Protein AF-A0A1Z5KMQ9-F1 (afdb_monomer_lite)

pLDDT: mean 80.13, std 19.9, range [38.09, 98.75]

Sequence (218 aa):
MTAMFAVLRALLFLFFVNFHRIPTVHGFQFPNPPQPFLSASTRRDFVQSLLITATTFFTTQTAQAAPPIAIIAEELGYFPVTNREGQTVYVAQSVKRTSSAQAQQLALLLKEKGVVMAGTYWCPHTSRQKELFGKEAWSKIKYVECAPKGYQANPQYCLAKQVDGYPTWIFPNGKRISGERPLALLAEEIGFRGFRPELEQDLPPLGGASCQLSNQKQ

Organism: Fistulifera solaris (NCBI:txid1519565)

Secondary structure (DSSP, 8-state):
--SSSSGGGTTTSSSSS------------PPPPPP------------------------------PPPHHHHHHHHTEEEEE-TTS-EEEEEPPP-SPPPHHHHHHHHHHHHTT-EEEE-TT-HHHHHHHHHH-HHHHTTSEEEE-STTBTT--HHHHHHTT--EESEEE-TTS-EEES---HHHHHHHTT-TT--GGG-TTPPPP--SPEEGGG---

Foldseek 3Di:
DPPPVPVVVPVVPPPPPDPDDDDDDDDDDDDDDDDDDPPDDDDDDDDDDDPDPPPDPPPPPPPPPPPPQVVVCVVQQKHWDQDPVRDTAIAGHAQDFAADPLLQVLLQLCLVQVKEKEAARRWVQQNLLLNLSGHNSSVSHHYAHLDPRHDVHDVVVCVVLVPFFPTWIAGPVSDIDHTRDHSVVSCVVSVVPPDDVVVSPPRDDGPDDTHGPPPDDD

Structure (mmCIF, N/CA/C/O backbone):
data_AF-A0A1Z5KMQ9-F1
#
_entry.id   AF-A0A1Z5KMQ9-F1
#
loop_
_atom_site.group_PDB
_atom_site.id
_atom_site.type_symbol
_atom_site.label_atom_id
_atom_site.label_alt_id
_atom_site.label_comp_id
_atom_site.label_asym_id
_atom_site.label_entity_id
_atom_site.label_seq_id
_atom_site.pdbx_PDB_ins_code
_atom_site.Cartn_x
_atom_site.Cartn_y
_atom_site.Cartn_z
_atom_site.occupancy
_atom_site.B_iso_or_equiv
_atom_site.auth_seq_id
_atom_site.auth_comp_id
_atom_site.auth_asym_id
_atom_site.auth_atom_id
_atom_site.pdbx_PDB_model_num
ATOM 1 N N . MET A 1 1 ? -4.835 -36.586 36.263 1.00 55.59 1 MET A N 1
ATOM 2 C CA . MET A 1 1 ? -4.271 -35.294 35.799 1.00 55.59 1 MET A CA 1
ATOM 3 C C . MET A 1 1 ? -3.215 -34.798 36.787 1.00 55.59 1 MET A C 1
ATOM 5 O O . MET A 1 1 ? -3.350 -33.728 37.362 1.00 55.59 1 MET A O 1
ATOM 9 N N . THR A 1 2 ? -2.158 -35.582 37.008 1.00 55.50 2 THR A N 1
ATOM 10 C CA . THR A 1 2 ? -1.239 -35.366 38.149 1.00 55.50 2 THR A CA 1
ATOM 11 C C . THR A 1 2 ? 0.237 -35.531 37.775 1.00 55.50 2 THR A C 1
ATOM 13 O O . THR A 1 2 ? 1.094 -35.498 38.646 1.00 55.50 2 THR A O 1
ATOM 16 N N . ALA A 1 3 ? 0.546 -35.658 36.478 1.00 53.19 3 ALA A N 1
ATOM 17 C CA . ALA A 1 3 ? 1.911 -35.850 35.973 1.00 53.19 3 ALA A CA 1
ATOM 18 C C . ALA A 1 3 ? 2.461 -34.658 35.158 1.00 53.19 3 ALA A C 1
ATOM 20 O O . ALA A 1 3 ? 3.646 -34.629 34.854 1.00 53.19 3 ALA A O 1
ATOM 21 N N . MET A 1 4 ? 1.647 -33.641 34.837 1.00 49.88 4 MET A N 1
ATOM 22 C CA . MET A 1 4 ? 2.087 -32.490 34.020 1.00 49.88 4 MET A CA 1
ATOM 23 C C . MET A 1 4 ? 2.535 -31.260 34.829 1.00 49.88 4 MET A C 1
ATOM 25 O O . MET A 1 4 ? 3.066 -30.317 34.255 1.00 49.88 4 MET A O 1
ATOM 29 N N . PHE A 1 5 ? 2.370 -31.267 36.157 1.00 50.72 5 PHE A N 1
ATOM 30 C CA . PHE A 1 5 ? 2.763 -30.147 37.027 1.00 50.72 5 PHE A CA 1
ATOM 31 C C . PHE A 1 5 ? 4.180 -30.270 37.615 1.00 50.72 5 PHE A C 1
ATOM 33 O O . PHE A 1 5 ? 4.703 -29.294 38.149 1.00 50.72 5 PHE A O 1
ATOM 40 N N . ALA A 1 6 ? 4.840 -31.427 37.488 1.00 52.12 6 ALA A N 1
ATOM 41 C CA . ALA A 1 6 ? 6.183 -31.639 38.039 1.00 52.12 6 ALA A CA 1
ATOM 42 C C . ALA A 1 6 ? 7.314 -31.102 37.137 1.00 52.12 6 ALA A C 1
ATOM 44 O O . ALA A 1 6 ? 8.378 -30.746 37.634 1.00 52.12 6 ALA A O 1
ATOM 45 N N . VAL A 1 7 ? 7.083 -30.970 35.826 1.00 51.34 7 VAL A N 1
ATOM 46 C CA . VAL A 1 7 ? 8.110 -30.495 34.875 1.00 51.34 7 VAL A CA 1
ATOM 47 C C . VAL A 1 7 ? 8.274 -28.967 34.927 1.00 51.34 7 VAL A C 1
ATOM 49 O O . VAL A 1 7 ? 9.364 -28.445 34.702 1.00 51.34 7 VAL A O 1
ATOM 52 N N . LEU A 1 8 ? 7.230 -28.232 35.327 1.00 44.09 8 LEU A N 1
ATOM 53 C CA . LEU A 1 8 ? 7.239 -26.764 35.339 1.00 44.09 8 LEU A CA 1
ATOM 54 C C . LEU A 1 8 ? 8.008 -26.150 36.528 1.00 44.09 8 LEU A C 1
ATOM 56 O O . LEU A 1 8 ? 8.327 -24.965 36.503 1.00 44.09 8 LEU A O 1
ATOM 60 N N . ARG A 1 9 ? 8.355 -26.939 37.556 1.00 51.34 9 ARG A N 1
ATOM 61 C CA . ARG A 1 9 ? 9.139 -26.460 38.713 1.00 51.34 9 ARG A CA 1
ATOM 62 C C . ARG A 1 9 ? 10.655 -26.645 38.570 1.00 51.34 9 ARG A C 1
ATOM 64 O O . ARG A 1 9 ? 11.394 -26.010 39.312 1.00 51.34 9 ARG A O 1
ATOM 71 N N . ALA A 1 10 ? 11.122 -27.448 37.611 1.00 48.69 10 ALA A N 1
ATOM 72 C CA . ALA A 1 10 ? 12.553 -27.707 37.403 1.00 48.69 10 ALA A CA 1
ATOM 73 C C . ALA A 1 10 ? 13.224 -26.743 36.402 1.00 48.69 10 ALA A C 1
ATOM 75 O O . ALA A 1 10 ? 14.433 -26.542 36.463 1.00 48.69 10 ALA A O 1
ATOM 76 N N . LEU A 1 11 ? 12.464 -26.094 35.513 1.00 47.72 11 LEU A N 1
ATOM 77 C CA . LEU A 1 11 ? 13.026 -25.180 34.502 1.00 47.72 11 LEU A CA 1
ATOM 78 C C . LEU A 1 11 ? 13.195 -23.728 34.982 1.00 47.72 11 LEU A C 1
ATOM 80 O O . LEU A 1 11 ? 13.888 -22.947 34.338 1.00 47.72 11 LEU A O 1
ATOM 84 N N . LEU A 1 12 ? 12.627 -23.369 36.136 1.00 50.38 12 LEU A N 1
ATOM 85 C CA . LEU A 1 12 ? 12.738 -22.025 36.721 1.00 50.38 12 LEU A CA 1
ATOM 86 C C . LEU A 1 12 ? 13.975 -21.824 37.618 1.00 50.38 12 LEU A C 1
ATOM 88 O O . LEU A 1 12 ? 14.228 -20.700 38.038 1.00 50.38 12 LEU A O 1
ATOM 92 N N . PHE A 1 13 ? 14.777 -22.866 37.873 1.00 49.41 13 PHE A N 1
ATOM 93 C CA . PHE A 1 13 ? 15.979 -22.775 38.722 1.00 49.41 13 PHE A CA 1
ATOM 94 C C . PHE A 1 13 ? 17.316 -22.741 37.962 1.00 49.41 13 PHE A C 1
ATOM 96 O O . PHE A 1 13 ? 18.356 -22.549 38.585 1.00 49.41 13 PHE A O 1
ATOM 103 N N . LEU A 1 14 ? 17.316 -22.861 36.629 1.00 46.97 14 LEU A N 1
ATOM 104 C CA . LEU A 1 14 ? 18.547 -22.810 35.820 1.00 46.97 14 LEU A CA 1
ATOM 105 C C . LEU A 1 14 ? 18.826 -21.452 35.154 1.00 46.97 14 LEU A C 1
ATOM 107 O O . LEU A 1 14 ? 19.866 -21.300 34.522 1.00 46.97 14 LEU A O 1
ATOM 111 N N . PHE A 1 15 ? 17.966 -20.443 35.326 1.00 45.28 15 PHE A N 1
ATOM 112 C CA . PHE A 1 15 ? 18.194 -19.104 34.754 1.00 45.28 15 PHE A CA 1
ATOM 113 C C . PHE A 1 15 ? 18.758 -18.060 35.733 1.00 45.28 15 PHE A C 1
ATOM 115 O O . PHE A 1 15 ? 19.054 -16.945 35.313 1.00 45.28 15 PHE A O 1
ATOM 122 N N . PHE A 1 16 ? 18.959 -18.396 37.014 1.00 51.31 16 PHE A N 1
ATOM 123 C CA . PHE A 1 16 ? 19.371 -17.417 38.035 1.00 51.31 16 PHE A CA 1
ATOM 124 C C . PHE A 1 16 ? 20.863 -17.405 38.405 1.00 51.31 16 PHE A C 1
ATOM 126 O O . PHE A 1 16 ? 21.254 -16.657 39.296 1.00 51.31 16 PHE A O 1
ATOM 133 N N . VAL A 1 17 ? 21.728 -18.162 37.720 1.00 54.94 17 VAL A N 1
ATOM 134 C CA . VAL A 1 17 ? 23.172 -18.179 38.031 1.00 54.94 17 VAL A CA 1
ATOM 135 C C . VAL A 1 17 ? 24.015 -18.064 36.762 1.00 54.94 17 VAL A C 1
ATOM 137 O O . VAL A 1 17 ? 24.669 -19.017 36.360 1.00 54.94 17 VAL A O 1
ATOM 140 N N . ASN A 1 18 ? 23.984 -16.905 36.092 1.00 50.25 18 ASN A N 1
ATOM 141 C CA . ASN A 1 18 ? 25.101 -16.488 35.224 1.00 50.25 18 ASN A CA 1
ATOM 142 C C . ASN A 1 18 ? 25.095 -14.993 34.846 1.00 50.25 18 ASN A C 1
ATOM 144 O O . ASN A 1 18 ? 25.428 -14.605 33.731 1.00 50.25 18 ASN A O 1
ATOM 148 N N . PHE A 1 19 ? 24.743 -14.118 35.786 1.00 54.56 19 PHE A N 1
ATOM 149 C CA . PHE A 1 19 ? 25.270 -12.755 35.757 1.00 54.56 19 PHE A CA 1
ATOM 150 C C . PHE A 1 19 ? 26.571 -12.803 36.546 1.00 54.56 19 PHE A C 1
ATOM 152 O O . PHE A 1 19 ? 26.475 -13.074 37.732 1.00 54.56 19 PHE A O 1
ATOM 159 N N . HIS A 1 20 ? 27.735 -12.636 35.907 1.00 53.84 20 HIS A N 1
ATOM 160 C CA . HIS A 1 20 ? 28.988 -12.048 36.433 1.00 53.84 20 HIS A CA 1
ATOM 161 C C . HIS A 1 20 ? 30.151 -12.352 35.463 1.00 53.84 20 HIS A C 1
ATOM 163 O O . HIS A 1 20 ? 30.924 -13.282 35.672 1.00 53.84 20 HIS A O 1
ATOM 169 N N . ARG A 1 21 ? 30.285 -11.546 34.400 1.00 53.09 21 ARG A N 1
ATOM 170 C CA . ARG A 1 21 ? 31.578 -11.153 33.795 1.00 53.09 21 ARG A CA 1
ATOM 171 C C . ARG A 1 21 ? 31.338 -10.140 32.675 1.00 53.09 21 ARG A C 1
ATOM 173 O O . ARG A 1 21 ? 31.096 -10.501 31.530 1.00 53.09 21 ARG A O 1
ATOM 180 N N . ILE A 1 22 ? 31.402 -8.861 33.030 1.00 49.97 22 ILE A N 1
ATOM 181 C CA . ILE A 1 22 ? 31.553 -7.761 32.075 1.00 49.97 22 ILE A CA 1
ATOM 182 C C . ILE A 1 22 ? 33.066 -7.607 31.857 1.00 49.97 22 ILE A C 1
ATOM 184 O O . ILE A 1 22 ? 33.762 -7.283 32.821 1.00 49.97 22 ILE A O 1
ATOM 188 N N . PRO A 1 23 ? 33.616 -7.867 30.659 1.00 47.81 23 PRO A N 1
ATOM 189 C CA . PRO A 1 23 ? 34.994 -7.506 30.373 1.00 47.81 23 PRO A CA 1
ATOM 190 C C . PRO A 1 23 ? 35.072 -5.984 30.207 1.00 47.81 23 PRO A C 1
ATOM 192 O O . PRO A 1 23 ? 34.410 -5.393 29.355 1.00 47.81 23 PRO A O 1
ATOM 195 N N . THR A 1 24 ? 35.877 -5.345 31.049 1.00 56.16 24 THR A N 1
ATOM 196 C CA . THR A 1 24 ? 36.293 -3.951 30.898 1.00 56.16 24 THR A CA 1
ATOM 197 C C . THR A 1 24 ? 37.062 -3.805 29.588 1.00 56.16 24 THR A C 1
ATOM 199 O O . THR A 1 24 ? 38.169 -4.323 29.454 1.00 56.16 24 THR A O 1
ATOM 202 N N . VAL A 1 25 ? 36.477 -3.115 28.612 1.00 55.03 25 VAL A N 1
ATOM 203 C CA . VAL A 1 25 ? 37.184 -2.700 27.398 1.00 55.03 25 VAL A CA 1
ATOM 204 C C . VAL A 1 25 ? 38.193 -1.613 27.770 1.00 55.03 25 VAL A C 1
ATOM 206 O O . VAL A 1 25 ? 37.825 -0.519 28.195 1.00 55.03 25 VAL A O 1
ATOM 209 N N . HIS A 1 26 ? 39.480 -1.945 27.663 1.00 55.19 26 HIS A N 1
ATOM 210 C CA . HIS A 1 26 ? 40.563 -0.974 27.749 1.00 55.19 26 HIS A CA 1
ATOM 211 C C . HIS A 1 26 ? 40.436 0.065 26.630 1.00 55.19 26 HIS A C 1
ATOM 213 O O . HIS A 1 26 ? 40.049 -0.253 25.505 1.00 55.19 26 HIS A O 1
ATOM 219 N N . GLY A 1 27 ? 40.745 1.315 26.979 1.00 49.09 27 GLY A N 1
ATOM 220 C CA . GLY A 1 27 ? 40.628 2.474 26.110 1.00 49.09 27 GLY A CA 1
ATOM 221 C C . GLY A 1 27 ? 41.397 2.302 24.804 1.00 49.09 27 GLY A C 1
ATOM 222 O O . GLY A 1 27 ? 42.599 2.044 24.794 1.00 49.09 27 GLY A O 1
ATOM 223 N N . PHE A 1 28 ? 40.684 2.487 23.698 1.00 47.84 28 PHE A N 1
ATOM 224 C CA . PHE A 1 28 ? 41.289 2.720 22.398 1.00 47.84 28 PHE A CA 1
ATOM 225 C C . PHE A 1 28 ? 41.907 4.120 22.396 1.00 47.84 28 PHE A C 1
ATOM 227 O O . PHE A 1 28 ? 41.209 5.131 22.333 1.00 47.84 28 PHE A O 1
ATOM 234 N N . GLN A 1 29 ? 43.233 4.167 22.487 1.00 50.81 29 GLN A N 1
ATOM 235 C CA . GLN A 1 29 ? 44.017 5.367 22.241 1.00 50.81 29 GLN A CA 1
ATOM 236 C C . GLN A 1 29 ? 44.072 5.594 20.726 1.00 50.81 29 GLN A C 1
ATOM 238 O O . GLN A 1 29 ? 44.698 4.822 19.999 1.00 50.81 29 GLN A O 1
ATOM 243 N N . PHE A 1 30 ? 43.396 6.632 20.238 1.00 51.16 30 PHE A N 1
ATOM 244 C CA . PHE A 1 30 ? 43.503 7.048 18.842 1.00 51.16 30 PHE A CA 1
ATOM 245 C C . PHE A 1 30 ? 44.894 7.659 18.595 1.00 51.16 30 PHE A C 1
ATOM 247 O O . PHE A 1 30 ? 45.296 8.555 19.342 1.00 51.16 30 PHE A O 1
ATOM 254 N N . PRO A 1 31 ? 45.651 7.212 17.577 1.00 60.53 31 PRO A N 1
ATOM 255 C CA . PRO A 1 31 ? 46.877 7.892 17.183 1.00 60.53 31 PRO A CA 1
ATOM 256 C C . PRO A 1 31 ? 46.541 9.276 16.610 1.00 60.53 31 PRO A C 1
ATOM 258 O O . PRO A 1 31 ? 45.609 9.426 15.818 1.00 60.53 31 PRO A O 1
ATOM 261 N N . ASN A 1 32 ? 47.306 10.287 17.028 1.00 60.94 32 ASN A N 1
ATOM 262 C CA . ASN A 1 32 ? 47.182 11.656 16.531 1.00 60.94 32 ASN A CA 1
ATOM 263 C C . ASN A 1 32 ? 47.375 11.710 15.004 1.00 60.94 32 ASN A C 1
ATOM 265 O O . ASN A 1 32 ? 48.267 11.035 14.481 1.00 60.94 32 ASN A O 1
ATOM 269 N N . PRO A 1 33 ? 46.593 12.536 14.286 1.00 61.16 33 PRO A N 1
ATOM 270 C CA . PRO A 1 33 ? 46.772 12.725 12.855 1.00 61.16 33 PRO A CA 1
ATOM 271 C C . PRO A 1 33 ? 48.130 13.389 12.562 1.00 61.16 33 PRO A C 1
ATOM 273 O O . PRO A 1 33 ? 48.533 14.310 13.283 1.00 61.16 33 PRO A O 1
ATOM 276 N N . PRO A 1 34 ? 48.845 12.960 11.507 1.00 59.38 34 PRO A N 1
ATOM 277 C CA . PRO A 1 34 ? 50.067 13.624 11.082 1.00 59.38 34 PRO A CA 1
ATOM 278 C C . PRO A 1 34 ? 49.751 15.041 10.590 1.00 59.38 34 PRO A C 1
ATOM 280 O O . PRO A 1 34 ? 48.834 15.261 9.799 1.00 59.38 34 PRO A O 1
ATOM 283 N N . GLN A 1 35 ? 50.523 16.005 11.089 1.00 61.94 35 GLN A N 1
ATOM 284 C CA . GLN A 1 35 ? 50.450 17.409 10.692 1.00 61.94 35 GLN A CA 1
ATOM 285 C C . GLN A 1 35 ? 50.837 17.564 9.208 1.00 61.94 35 GLN A C 1
ATOM 287 O O . GLN A 1 35 ? 51.797 16.928 8.764 1.00 61.94 35 GLN A O 1
ATOM 292 N N . PRO A 1 36 ? 50.151 18.421 8.433 1.00 53.16 36 PRO A N 1
ATOM 293 C CA . PRO A 1 36 ? 50.546 18.710 7.065 1.00 53.16 36 PRO A CA 1
ATOM 294 C C . PRO A 1 36 ? 51.806 19.585 7.053 1.00 53.16 36 PRO A C 1
ATOM 296 O O . PRO A 1 36 ? 51.790 20.747 7.460 1.00 53.16 36 PRO A O 1
ATOM 299 N N . PHE A 1 37 ? 52.904 19.031 6.540 1.00 48.81 37 PHE A N 1
ATOM 300 C CA . PHE A 1 37 ? 54.068 19.812 6.140 1.00 48.81 37 PHE A CA 1
ATOM 301 C C . PHE A 1 37 ? 53.695 20.645 4.911 1.00 48.81 37 PHE A C 1
ATOM 303 O O . PHE A 1 37 ? 53.670 20.155 3.783 1.00 48.81 37 PHE A O 1
ATOM 310 N N . LEU A 1 38 ? 53.389 21.920 5.136 1.00 46.47 38 LEU A N 1
ATOM 311 C CA . LEU A 1 38 ? 53.311 22.920 4.081 1.00 46.47 38 LEU A CA 1
ATOM 312 C C . LEU A 1 38 ? 54.732 23.232 3.601 1.00 46.47 38 LEU A C 1
ATOM 314 O O . LEU A 1 38 ? 55.408 24.101 4.148 1.00 46.47 38 LEU A O 1
ATOM 318 N N . SER A 1 39 ? 55.196 22.537 2.563 1.00 51.78 39 SER A N 1
ATOM 319 C CA . SER A 1 39 ? 56.317 23.031 1.767 1.00 51.78 39 SER A CA 1
ATOM 320 C C . SER A 1 39 ? 55.784 24.049 0.761 1.00 51.78 39 SER A C 1
ATOM 322 O O . SER A 1 39 ? 55.229 23.695 -0.281 1.00 51.78 39 SER A O 1
ATOM 324 N N . ALA A 1 40 ? 55.943 25.328 1.086 1.00 52.19 40 ALA A N 1
ATOM 325 C CA . ALA A 1 40 ? 55.810 26.412 0.129 1.00 52.19 40 ALA A CA 1
ATOM 326 C C . ALA A 1 40 ? 56.895 26.265 -0.953 1.00 52.19 40 ALA A C 1
ATOM 328 O O . ALA A 1 40 ? 58.065 26.559 -0.713 1.00 52.19 40 ALA A O 1
ATOM 329 N N . SER A 1 41 ? 56.509 25.811 -2.147 1.00 45.62 41 SER A N 1
ATOM 330 C CA . SER A 1 41 ? 57.331 25.946 -3.350 1.00 45.62 41 SER A CA 1
ATOM 331 C C . SER A 1 41 ? 56.834 27.155 -4.131 1.00 45.62 41 SER A C 1
ATOM 333 O O . SER A 1 41 ? 55.904 27.092 -4.933 1.00 45.62 41 SER A O 1
ATOM 335 N N . THR A 1 42 ? 57.432 28.295 -3.816 1.00 52.72 42 THR A N 1
ATOM 336 C CA . THR A 1 42 ? 57.319 29.523 -4.594 1.00 52.72 42 THR A CA 1
ATOM 337 C C . THR A 1 42 ? 58.311 29.457 -5.746 1.00 52.72 42 THR A C 1
ATOM 339 O O . THR A 1 42 ? 59.490 29.223 -5.490 1.00 52.72 42 THR A O 1
ATOM 342 N N . ARG A 1 43 ? 57.844 29.735 -6.968 1.00 54.81 43 ARG A N 1
ATOM 343 C CA . ARG A 1 43 ? 58.522 30.468 -8.066 1.00 54.81 43 ARG A CA 1
ATOM 344 C C . ARG A 1 43 ? 57.650 30.279 -9.313 1.00 54.81 43 ARG A C 1
ATOM 346 O O . ARG A 1 43 ? 57.497 29.173 -9.806 1.00 54.81 43 ARG A O 1
ATOM 353 N N . ARG A 1 44 ? 56.859 31.283 -9.722 1.00 55.88 44 ARG A N 1
ATOM 354 C CA . ARG A 1 44 ? 57.293 32.275 -10.730 1.00 55.88 44 ARG A CA 1
ATOM 355 C C . ARG A 1 44 ? 58.385 31.679 -11.602 1.00 55.88 44 ARG A C 1
ATOM 357 O O . ARG A 1 44 ? 59.507 31.650 -11.132 1.00 55.88 44 ARG A O 1
ATOM 364 N N . ASP A 1 45 ? 58.003 31.174 -12.769 1.00 53.34 45 ASP A N 1
ATOM 365 C CA . ASP A 1 45 ? 58.773 31.220 -14.019 1.00 53.34 45 ASP A CA 1
ATOM 366 C C . ASP A 1 45 ? 58.020 30.415 -15.087 1.00 53.34 45 ASP A C 1
ATOM 368 O O . ASP A 1 45 ? 58.404 29.310 -15.446 1.00 53.34 45 ASP A O 1
ATOM 372 N N . PHE A 1 46 ? 56.899 30.953 -15.578 1.00 53.78 46 PHE A N 1
ATOM 373 C CA . PHE A 1 46 ? 56.383 30.563 -16.897 1.00 53.78 46 PHE A CA 1
ATOM 374 C C . PHE A 1 46 ? 55.466 31.643 -17.482 1.00 53.78 46 PHE A C 1
ATOM 376 O O . PHE A 1 46 ? 54.313 31.409 -17.831 1.00 53.78 46 PHE A O 1
ATOM 383 N N . VAL A 1 47 ? 55.968 32.875 -17.549 1.00 52.91 47 VAL A N 1
ATOM 384 C CA . VAL A 1 47 ? 55.358 33.910 -18.389 1.00 52.91 47 VAL A CA 1
ATOM 385 C C . VAL A 1 47 ? 56.449 34.458 -19.288 1.00 52.91 47 VAL A C 1
ATOM 387 O O . VAL A 1 47 ? 57.094 35.443 -18.953 1.00 52.91 47 VAL A O 1
ATOM 390 N N . GLN A 1 48 ? 56.647 33.813 -20.436 1.00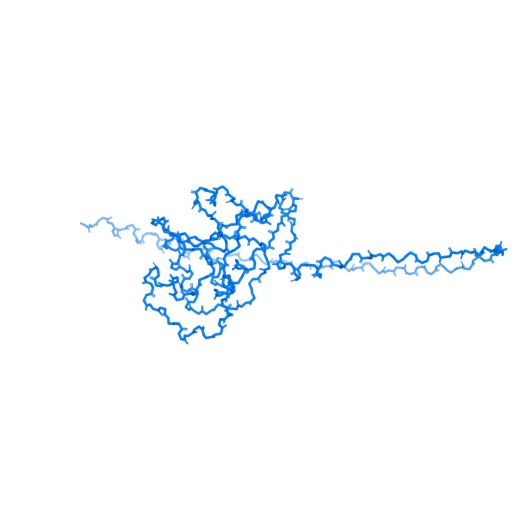 53.72 48 GLN A N 1
ATOM 391 C CA . GLN A 1 48 ? 57.122 34.509 -21.623 1.00 53.72 48 GLN A CA 1
ATOM 392 C C . GLN A 1 48 ? 56.442 33.967 -22.882 1.00 53.72 48 GLN A C 1
ATOM 394 O O . GLN A 1 48 ? 56.593 32.811 -23.256 1.00 53.72 48 GLN A O 1
ATOM 399 N N . SER A 1 49 ? 55.732 34.898 -23.519 1.00 51.88 49 SER A N 1
ATOM 400 C CA . SER A 1 49 ? 55.669 35.109 -24.963 1.00 51.88 49 SER A CA 1
ATOM 401 C C . SER A 1 49 ? 55.065 34.023 -25.850 1.00 51.88 49 SER A C 1
ATOM 403 O O . SER A 1 49 ? 55.773 33.202 -26.416 1.00 51.88 49 SER A O 1
ATOM 405 N N . LEU A 1 50 ? 53.772 34.189 -26.141 1.00 54.53 50 LEU A N 1
ATOM 406 C CA . LEU A 1 50 ? 53.245 34.112 -27.507 1.00 54.53 50 LEU A CA 1
ATOM 407 C C . LEU A 1 50 ? 51.945 34.927 -27.580 1.00 54.53 50 LEU A C 1
ATOM 409 O O . LEU A 1 50 ? 50.883 34.489 -27.143 1.00 54.53 50 LEU A O 1
ATOM 413 N N . LEU A 1 51 ? 52.045 36.149 -28.112 1.00 56.06 51 LEU A N 1
ATOM 414 C CA . LEU A 1 51 ? 50.889 36.917 -28.571 1.00 56.06 51 LEU A CA 1
ATOM 415 C C . LEU A 1 51 ? 50.366 36.245 -29.844 1.00 56.06 51 LEU A C 1
ATOM 417 O O . LEU A 1 51 ? 50.783 36.578 -30.949 1.00 56.06 51 LEU A O 1
ATOM 421 N N . ILE A 1 52 ? 49.471 35.275 -29.680 1.00 57.62 52 ILE A N 1
ATOM 422 C CA . ILE A 1 52 ? 48.616 34.802 -30.765 1.00 57.62 52 ILE A CA 1
ATOM 423 C C . ILE A 1 52 ? 47.297 35.553 -30.607 1.00 57.62 52 ILE A C 1
ATOM 425 O O . ILE A 1 52 ? 46.517 35.272 -29.698 1.00 57.62 52 ILE A O 1
ATOM 429 N N . THR A 1 53 ? 47.040 36.525 -31.481 1.00 59.25 53 THR A N 1
ATOM 430 C CA . THR A 1 53 ? 45.711 37.116 -31.682 1.00 59.25 53 THR A CA 1
ATOM 431 C C . THR A 1 53 ? 44.805 36.077 -32.342 1.00 59.25 53 THR A C 1
ATOM 433 O O . THR A 1 53 ? 44.466 36.158 -33.518 1.00 59.25 53 THR A O 1
ATOM 436 N N . ALA A 1 54 ? 44.432 35.048 -31.584 1.00 61.19 54 ALA A N 1
ATOM 437 C CA . ALA A 1 54 ? 43.393 34.116 -31.975 1.00 61.19 54 ALA A CA 1
ATOM 438 C C . ALA A 1 54 ? 42.047 34.751 -31.616 1.00 61.19 54 ALA A C 1
ATOM 440 O O . ALA A 1 54 ? 41.630 34.729 -30.456 1.00 61.19 54 ALA A O 1
ATOM 441 N N . THR A 1 55 ? 41.364 35.327 -32.607 1.00 63.47 55 THR A N 1
ATOM 442 C CA . THR A 1 55 ? 39.926 35.616 -32.531 1.00 63.47 55 THR A CA 1
ATOM 443 C C . THR A 1 55 ? 39.178 34.289 -32.456 1.00 63.47 55 THR A C 1
ATOM 445 O O . THR A 1 55 ? 38.673 33.745 -33.435 1.00 63.47 55 THR A O 1
ATOM 448 N N . THR A 1 56 ? 39.168 33.721 -31.258 1.00 59.53 56 THR A N 1
ATOM 449 C CA . THR A 1 56 ? 38.369 32.561 -30.902 1.00 59.53 56 THR A CA 1
ATOM 450 C C . THR A 1 56 ? 36.917 33.015 -30.880 1.00 59.53 56 THR A C 1
ATOM 452 O O . THR A 1 56 ? 36.470 33.724 -29.981 1.00 59.53 56 THR A O 1
ATOM 455 N N . PHE A 1 57 ? 36.162 32.626 -31.906 1.00 62.66 57 PHE A N 1
ATOM 456 C CA . PHE A 1 57 ? 34.711 32.597 -31.809 1.00 62.66 57 PHE A CA 1
ATOM 457 C C . PHE A 1 57 ? 34.365 31.533 -30.767 1.00 62.66 57 PHE A C 1
ATOM 459 O O . PHE A 1 57 ? 34.226 30.353 -31.079 1.00 62.66 57 PHE A O 1
ATOM 466 N N . PHE A 1 58 ? 34.287 31.946 -29.503 1.00 61.47 58 PHE A N 1
ATOM 467 C CA . PHE A 1 58 ? 33.663 31.155 -28.458 1.00 61.47 58 PHE A CA 1
ATOM 468 C C . PHE A 1 58 ? 32.174 31.088 -28.788 1.00 61.47 58 PHE A C 1
ATOM 470 O O . PHE A 1 58 ? 31.389 31.937 -28.375 1.00 61.47 58 PHE A O 1
ATOM 477 N N . THR A 1 59 ? 31.772 30.086 -29.567 1.00 60.81 59 THR A N 1
ATOM 478 C CA . THR A 1 59 ? 30.382 29.647 -29.551 1.00 60.81 59 THR A CA 1
ATOM 479 C C . THR A 1 59 ? 30.117 29.165 -28.133 1.00 60.81 59 THR A C 1
ATOM 481 O O . THR A 1 59 ? 30.589 28.099 -27.736 1.00 60.81 59 THR A O 1
ATOM 484 N N . THR A 1 60 ? 29.427 29.980 -27.337 1.00 61.09 60 THR A N 1
ATOM 485 C CA . THR A 1 60 ? 28.894 29.580 -26.039 1.00 61.09 60 THR A CA 1
ATOM 486 C C . THR A 1 60 ? 27.866 28.489 -26.287 1.00 61.09 60 THR A C 1
ATOM 488 O O . THR A 1 60 ? 26.682 28.741 -26.490 1.00 61.09 60 THR A O 1
ATOM 491 N N . GLN A 1 61 ? 28.331 27.243 -26.323 1.00 63.56 61 GLN A N 1
ATOM 492 C CA . GLN A 1 61 ? 27.442 26.104 -26.284 1.00 63.56 61 GLN A CA 1
ATOM 493 C C . GLN A 1 61 ? 26.826 26.103 -24.891 1.00 63.56 61 GLN A C 1
ATOM 495 O O . GLN A 1 61 ? 27.500 25.828 -23.898 1.00 63.56 61 GLN A O 1
ATOM 500 N N . THR A 1 62 ? 25.554 26.481 -24.803 1.00 61.31 62 THR A N 1
ATOM 501 C CA . THR A 1 62 ? 24.761 26.266 -23.603 1.00 61.31 62 THR A CA 1
ATOM 502 C C . THR A 1 62 ? 24.707 24.759 -23.389 1.00 61.31 62 THR A C 1
ATOM 504 O O . THR A 1 62 ? 23.929 24.043 -24.016 1.00 61.31 62 THR A O 1
ATOM 507 N N . ALA A 1 63 ? 25.601 24.245 -22.543 1.00 59.59 63 ALA A N 1
ATOM 508 C CA . ALA A 1 63 ? 25.486 22.893 -22.041 1.00 59.59 63 ALA A CA 1
ATOM 509 C C . ALA A 1 63 ? 24.149 22.843 -21.304 1.00 59.59 63 ALA A C 1
ATOM 511 O O . ALA A 1 63 ? 23.981 23.467 -20.255 1.00 59.59 63 ALA A O 1
ATOM 512 N N . GLN A 1 64 ? 23.174 22.159 -21.895 1.00 62.81 64 GLN A N 1
ATOM 513 C CA . GLN A 1 64 ? 21.896 21.883 -21.266 1.00 62.81 64 GLN A CA 1
ATOM 514 C C . GLN A 1 64 ? 22.186 20.858 -20.167 1.00 62.81 64 GLN A C 1
ATOM 516 O O . GLN A 1 64 ? 22.057 19.653 -20.364 1.00 62.81 64 GLN A O 1
ATOM 521 N N . ALA A 1 65 ? 22.721 21.338 -19.041 1.00 62.00 65 ALA A N 1
ATOM 522 C CA . ALA A 1 65 ? 22.935 20.523 -17.865 1.00 62.00 65 ALA A CA 1
ATOM 523 C C . ALA A 1 65 ? 21.564 19.963 -17.497 1.00 62.00 65 ALA A C 1
ATOM 525 O O . ALA A 1 65 ? 20.651 20.722 -17.162 1.00 62.00 65 ALA A O 1
ATOM 526 N N . ALA A 1 66 ? 21.400 18.648 -17.654 1.00 57.28 66 ALA A N 1
ATOM 527 C CA . ALA A 1 66 ? 20.194 17.976 -17.214 1.00 57.28 66 ALA A CA 1
ATOM 528 C C . ALA A 1 66 ? 19.942 18.398 -15.757 1.00 57.28 66 ALA A C 1
ATOM 530 O O . ALA A 1 66 ? 20.901 18.436 -14.973 1.00 57.28 66 ALA A O 1
ATOM 531 N N . PRO A 1 67 ? 18.702 18.772 -15.395 1.00 62.28 67 PRO A N 1
ATOM 532 C CA . PRO A 1 67 ? 18.400 19.151 -14.027 1.00 62.28 67 PRO A CA 1
ATOM 533 C C . PRO A 1 67 ? 18.882 18.036 -13.090 1.00 62.28 67 PRO A C 1
ATOM 535 O O . PRO A 1 67 ? 18.820 16.857 -13.463 1.00 62.28 67 PRO A O 1
ATOM 538 N N . PRO A 1 68 ? 19.395 18.374 -11.893 1.00 68.00 68 PRO A N 1
ATOM 539 C CA . PRO A 1 68 ? 19.831 17.359 -10.947 1.00 68.00 68 PRO A CA 1
ATOM 540 C C . PRO A 1 68 ? 18.695 16.350 -10.754 1.00 68.00 68 PRO A C 1
ATOM 542 O O . PRO A 1 68 ? 17.539 16.751 -10.627 1.00 68.00 68 PRO A O 1
ATOM 545 N N . ILE A 1 69 ? 19.019 15.051 -10.737 1.00 60.88 69 ILE A N 1
ATOM 546 C CA . ILE A 1 69 ? 18.054 13.929 -10.668 1.00 60.88 69 ILE A CA 1
ATOM 547 C C . ILE A 1 69 ? 16.990 14.134 -9.567 1.00 60.88 69 ILE A C 1
ATOM 549 O O . ILE A 1 69 ? 15.868 13.650 -9.680 1.00 60.88 69 ILE A O 1
ATOM 553 N N . ALA A 1 70 ? 17.312 14.897 -8.521 1.00 55.81 70 ALA A N 1
ATOM 554 C CA . ALA A 1 70 ? 16.379 15.280 -7.468 1.00 55.81 70 ALA A CA 1
ATOM 555 C C . ALA A 1 70 ? 15.140 16.060 -7.966 1.00 55.81 70 ALA A C 1
ATOM 557 O O . ALA A 1 70 ? 14.049 15.813 -7.466 1.00 55.81 70 ALA A O 1
ATOM 558 N N . ILE A 1 71 ? 15.279 16.952 -8.955 1.00 58.81 71 ILE A N 1
ATOM 559 C CA . ILE A 1 71 ? 14.179 17.802 -9.450 1.00 58.81 71 ILE A CA 1
ATOM 560 C C . ILE A 1 71 ? 13.145 16.962 -10.221 1.00 58.81 71 ILE A C 1
ATOM 562 O O . ILE A 1 71 ? 11.946 17.130 -10.029 1.00 58.81 71 ILE A O 1
ATOM 566 N N . ILE A 1 72 ? 13.592 16.007 -11.044 1.00 62.28 72 ILE A N 1
ATOM 567 C CA . ILE A 1 72 ? 12.688 15.154 -11.842 1.00 62.28 72 ILE A CA 1
ATOM 568 C C . ILE A 1 72 ? 11.918 14.136 -10.988 1.00 62.28 72 ILE A C 1
ATOM 570 O O . ILE A 1 72 ? 10.826 13.712 -11.356 1.00 62.28 72 ILE A O 1
ATOM 574 N N . ALA A 1 73 ? 12.471 13.730 -9.843 1.00 65.44 73 ALA A N 1
ATOM 575 C CA . ALA A 1 73 ? 11.843 12.740 -8.972 1.00 65.44 73 ALA A CA 1
ATOM 576 C C . ALA A 1 73 ? 10.604 13.293 -8.250 1.00 65.44 73 ALA A C 1
ATOM 578 O O . ALA A 1 73 ? 9.641 12.558 -8.028 1.00 65.44 73 ALA A O 1
ATOM 579 N N . GLU A 1 74 ? 10.621 14.578 -7.888 1.00 63.91 74 GLU A N 1
ATOM 580 C CA . GLU A 1 74 ? 9.495 15.219 -7.207 1.00 63.91 74 GLU A CA 1
ATOM 581 C C . GLU A 1 74 ? 8.292 15.394 -8.140 1.00 63.91 74 GLU A C 1
ATOM 583 O O . GLU A 1 74 ? 7.161 15.133 -7.734 1.00 63.91 74 GLU A O 1
ATOM 588 N N . GLU A 1 75 ? 8.537 15.730 -9.409 1.00 74.62 75 GLU A N 1
ATOM 589 C CA . GLU A 1 75 ? 7.482 15.875 -10.416 1.00 74.62 75 GLU A CA 1
ATOM 590 C C . GLU A 1 75 ? 6.828 14.530 -10.777 1.00 74.62 75 GLU A C 1
ATOM 592 O O . GLU A 1 75 ? 5.611 14.443 -10.937 1.00 74.62 75 GLU A O 1
ATOM 597 N N . LEU A 1 76 ? 7.619 13.454 -10.855 1.00 80.75 76 LEU A N 1
ATOM 598 C CA . LEU A 1 76 ? 7.126 12.124 -11.229 1.00 80.75 76 LEU A CA 1
ATOM 599 C C . LEU A 1 76 ? 6.529 11.337 -10.049 1.00 80.75 76 LEU A C 1
ATOM 601 O O . LEU A 1 76 ? 5.756 10.401 -10.256 1.00 80.75 76 LEU A O 1
ATOM 605 N N . GLY A 1 77 ? 6.876 11.687 -8.807 1.00 86.56 77 GLY A N 1
ATOM 606 C CA . GLY A 1 77 ? 6.381 11.013 -7.601 1.00 86.56 77 GLY A CA 1
ATOM 607 C C . GLY A 1 77 ? 6.963 9.611 -7.365 1.00 86.56 77 GLY A C 1
ATOM 608 O O . GLY A 1 77 ? 6.455 8.866 -6.521 1.00 86.56 77 GLY A O 1
ATOM 609 N N . TYR A 1 78 ? 8.022 9.245 -8.087 1.00 91.25 78 TYR A N 1
ATOM 610 C CA . TYR A 1 78 ? 8.805 8.022 -7.915 1.00 91.25 78 TYR A CA 1
ATOM 611 C C . TYR A 1 78 ? 10.256 8.266 -8.336 1.00 91.25 78 TYR A C 1
ATOM 613 O O . TYR A 1 78 ? 10.545 9.177 -9.110 1.00 91.25 78 TYR A O 1
ATOM 621 N N . PHE A 1 79 ? 11.180 7.444 -7.844 1.00 92.44 79 PHE A N 1
ATOM 622 C CA . PHE A 1 79 ? 12.608 7.623 -8.101 1.00 92.44 79 PHE A CA 1
ATOM 623 C C . PHE A 1 79 ? 13.314 6.299 -8.415 1.00 92.44 79 PHE A C 1
ATOM 625 O O . PHE A 1 79 ? 12.898 5.243 -7.924 1.00 92.44 79 PHE A O 1
ATOM 632 N N . PRO A 1 80 ? 14.363 6.334 -9.258 1.00 93.50 80 PRO A N 1
ATOM 633 C CA . PRO A 1 80 ? 15.201 5.174 -9.513 1.00 93.50 80 PRO A CA 1
ATOM 634 C C . PRO A 1 80 ? 16.090 4.877 -8.298 1.00 93.50 80 PRO A C 1
ATOM 636 O O . PRO A 1 80 ? 16.654 5.782 -7.685 1.00 93.50 80 PRO A O 1
ATOM 639 N N . VAL A 1 81 ? 16.251 3.598 -7.978 1.00 92.94 81 VAL A N 1
ATOM 640 C CA . VAL A 1 81 ? 17.191 3.078 -6.981 1.00 92.94 81 VAL A CA 1
ATOM 641 C C . VAL A 1 81 ? 17.940 1.886 -7.558 1.00 92.94 81 VAL A C 1
ATOM 643 O O . VAL A 1 81 ? 17.425 1.163 -8.409 1.00 92.94 81 VAL A O 1
ATOM 646 N N . THR A 1 82 ? 19.154 1.659 -7.074 1.00 94.31 82 THR A N 1
ATOM 647 C CA . THR A 1 82 ? 19.930 0.466 -7.416 1.00 94.31 82 THR A CA 1
ATOM 648 C C . THR A 1 82 ? 19.618 -0.627 -6.400 1.00 94.31 82 THR A C 1
ATOM 650 O O . THR A 1 82 ? 19.798 -0.423 -5.197 1.00 94.31 82 THR A O 1
ATOM 653 N N . ASN A 1 83 ? 19.110 -1.773 -6.858 1.00 92.25 83 ASN A N 1
ATOM 654 C CA . ASN A 1 83 ? 18.896 -2.932 -5.988 1.00 92.25 83 ASN A CA 1
ATOM 655 C C . ASN A 1 83 ? 20.233 -3.616 -5.628 1.00 92.25 83 ASN A C 1
ATOM 657 O O . ASN A 1 83 ? 21.313 -3.171 -6.021 1.00 92.25 83 ASN A O 1
ATOM 661 N N . ARG A 1 84 ? 20.175 -4.703 -4.851 1.00 91.38 84 ARG A N 1
ATOM 662 C CA . ARG A 1 84 ? 21.384 -5.420 -4.400 1.00 91.38 84 ARG A CA 1
ATOM 663 C C . ARG A 1 84 ? 22.127 -6.085 -5.558 1.00 91.38 84 ARG A C 1
ATOM 665 O O . ARG A 1 84 ? 23.325 -6.320 -5.463 1.00 91.38 84 ARG A O 1
ATOM 672 N N . GLU A 1 85 ? 21.411 -6.353 -6.640 1.00 94.12 85 GLU A N 1
ATOM 673 C CA . GLU A 1 85 ? 21.885 -6.966 -7.872 1.00 94.12 85 GLU A CA 1
ATOM 674 C C . GLU A 1 85 ? 22.483 -5.937 -8.853 1.00 94.12 85 GLU A C 1
ATOM 676 O O . GLU A 1 85 ? 22.899 -6.305 -9.949 1.00 94.12 85 GLU A O 1
ATOM 681 N N . GLY A 1 86 ? 22.535 -4.649 -8.488 1.00 94.06 86 GLY A N 1
ATOM 682 C CA . GLY A 1 86 ? 23.089 -3.589 -9.337 1.00 94.06 86 GLY A CA 1
ATOM 683 C C . GLY A 1 86 ? 22.136 -3.080 -10.425 1.00 94.06 86 GLY A C 1
ATOM 684 O O . GLY A 1 86 ? 22.545 -2.301 -11.283 1.00 94.06 86 GLY A O 1
ATOM 685 N N . GLN A 1 87 ? 20.870 -3.494 -10.409 1.00 94.19 87 GLN A N 1
ATOM 686 C CA . GLN A 1 87 ? 19.861 -3.111 -11.394 1.00 94.19 87 GLN A CA 1
ATOM 687 C C . GLN A 1 87 ? 19.103 -1.859 -10.949 1.00 94.19 87 GLN A C 1
ATOM 689 O O . GLN A 1 87 ? 18.757 -1.706 -9.774 1.00 94.19 87 GLN A O 1
ATOM 694 N N . THR A 1 88 ? 18.782 -0.984 -11.904 1.00 95.06 88 THR A N 1
ATOM 695 C CA . THR A 1 88 ? 17.880 0.147 -11.664 1.00 95.06 88 THR A CA 1
ATOM 696 C C . THR A 1 88 ? 16.437 -0.340 -11.570 1.00 95.06 88 THR A C 1
ATOM 698 O O . THR A 1 88 ? 15.880 -0.861 -12.535 1.00 95.06 88 THR A O 1
ATOM 701 N N . VAL A 1 89 ? 15.824 -0.121 -10.413 1.00 96.25 89 VAL A N 1
ATOM 702 C CA . VAL A 1 89 ? 14.401 -0.352 -10.144 1.00 96.25 89 VAL A CA 1
ATOM 703 C C . VAL A 1 89 ? 13.773 0.929 -9.607 1.00 96.25 89 VAL A C 1
ATOM 705 O O . VAL A 1 89 ? 14.478 1.831 -9.167 1.00 96.25 89 VAL A O 1
ATOM 708 N N . TYR A 1 90 ? 12.451 1.033 -9.636 1.00 95.25 90 TYR A N 1
ATOM 709 C CA . TYR A 1 90 ? 11.742 2.231 -9.199 1.00 95.25 90 TYR A CA 1
ATOM 710 C C . TYR A 1 90 ? 10.980 1.994 -7.904 1.00 95.25 90 TYR A C 1
ATOM 712 O O . TYR A 1 90 ? 10.381 0.940 -7.680 1.00 95.25 90 TYR A O 1
ATOM 720 N N . VAL A 1 91 ? 10.972 3.016 -7.060 1.00 94.56 91 VAL A N 1
ATOM 721 C CA . VAL A 1 91 ? 10.186 3.065 -5.829 1.00 94.56 91 VAL A CA 1
ATOM 722 C C . VAL A 1 91 ? 9.319 4.313 -5.842 1.00 94.56 91 VAL A C 1
ATOM 724 O O . VAL A 1 91 ? 9.742 5.375 -6.297 1.00 94.56 91 VAL A O 1
ATOM 727 N N . ALA A 1 92 ? 8.089 4.182 -5.351 1.00 93.88 92 ALA A N 1
ATOM 728 C CA . ALA A 1 92 ? 7.220 5.333 -5.144 1.00 93.88 92 ALA A CA 1
ATOM 729 C C . ALA A 1 92 ? 7.823 6.271 -4.090 1.00 93.88 92 ALA A C 1
ATOM 731 O O . ALA A 1 92 ? 8.564 5.829 -3.206 1.00 93.88 92 ALA A O 1
ATOM 732 N N . GLN A 1 93 ? 7.440 7.545 -4.142 1.00 91.75 93 GLN A N 1
ATOM 733 C CA . GLN A 1 93 ? 7.697 8.483 -3.054 1.00 91.75 93 GLN A CA 1
ATOM 734 C C . GLN A 1 93 ? 7.241 7.919 -1.700 1.00 91.75 93 GLN A C 1
ATOM 736 O O . GLN A 1 93 ? 6.272 7.156 -1.601 1.00 91.75 93 GLN A O 1
ATOM 741 N N . SER A 1 94 ? 7.962 8.290 -0.645 1.00 93.06 94 SER A N 1
ATOM 742 C CA . SER A 1 94 ? 7.621 7.883 0.712 1.00 93.06 94 SER A CA 1
ATOM 743 C C . SER A 1 94 ? 6.315 8.532 1.162 1.00 93.06 94 SER A C 1
ATOM 745 O O . SER A 1 94 ? 6.035 9.686 0.843 1.00 93.06 94 SER A O 1
ATOM 747 N N . VAL A 1 95 ? 5.533 7.780 1.941 1.00 95.94 95 VAL A N 1
ATOM 748 C CA . VAL A 1 95 ? 4.337 8.309 2.606 1.00 95.94 95 VAL A CA 1
ATOM 749 C C . VAL A 1 95 ? 4.772 9.417 3.558 1.00 95.94 95 VAL A C 1
ATOM 751 O O . VAL A 1 95 ? 5.713 9.207 4.325 1.00 95.94 95 VAL A O 1
ATOM 754 N N . LYS A 1 96 ? 4.127 10.583 3.521 1.00 95.06 96 LYS A N 1
ATOM 755 C CA . LYS A 1 96 ? 4.496 11.771 4.304 1.00 95.06 96 LYS A CA 1
ATOM 756 C C . LYS A 1 96 ? 3.668 11.890 5.582 1.00 95.06 96 LYS A C 1
ATOM 758 O O . LYS A 1 96 ? 4.248 12.190 6.633 1.00 95.06 96 LYS A O 1
ATOM 763 N N . ARG A 1 97 ? 2.361 11.610 5.516 1.00 95.75 97 ARG A N 1
ATOM 764 C CA . ARG A 1 97 ? 1.425 11.739 6.645 1.00 95.75 97 ARG A CA 1
ATOM 765 C C . ARG A 1 97 ? 1.716 10.717 7.755 1.00 95.75 97 ARG A C 1
ATOM 767 O O . ARG A 1 97 ? 2.051 9.563 7.480 1.00 95.75 97 ARG A O 1
ATOM 774 N N . THR A 1 98 ? 1.575 11.126 9.015 1.00 97.31 98 THR A N 1
ATOM 775 C CA . THR A 1 98 ? 1.558 10.215 10.172 1.00 97.31 98 THR A CA 1
ATOM 776 C C . THR A 1 98 ? 0.190 9.554 10.322 1.00 97.31 98 THR A C 1
ATOM 778 O O . THR A 1 98 ? -0.849 10.111 9.982 1.00 97.31 98 THR A O 1
ATOM 781 N N . SER A 1 99 ? 0.176 8.326 10.812 1.00 97.94 99 SER A N 1
ATOM 782 C CA . SER A 1 99 ? -1.036 7.517 10.897 1.00 97.94 99 SER A CA 1
ATOM 783 C C . SER A 1 99 ? -1.790 7.816 12.182 1.00 97.94 99 SER A C 1
ATOM 785 O O . SER A 1 99 ? -1.198 7.862 13.262 1.00 97.94 99 SER A O 1
ATOM 787 N N . SER A 1 100 ? -3.113 7.891 12.098 1.00 97.62 100 SER A N 1
ATOM 788 C CA . SER A 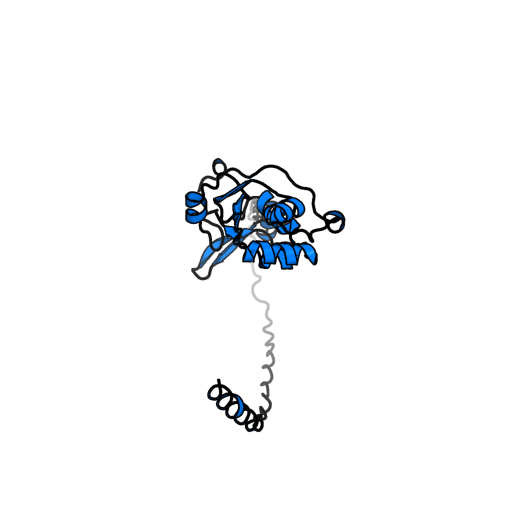1 100 ? -3.965 7.853 13.284 1.00 97.62 100 SER A CA 1
ATOM 789 C C . SER A 1 100 ? -3.919 6.472 13.958 1.00 97.62 100 SER A C 1
ATOM 791 O O . SER A 1 100 ? -3.519 5.465 13.360 1.00 97.62 100 SER A O 1
ATOM 793 N N . ALA A 1 101 ? -4.393 6.390 15.203 1.00 97.19 101 ALA A N 1
ATOM 794 C CA . ALA A 1 101 ? -4.549 5.108 15.890 1.00 97.19 101 ALA A CA 1
ATOM 795 C C . ALA A 1 101 ? -5.518 4.165 15.147 1.00 97.19 101 ALA A C 1
ATOM 797 O O . ALA A 1 101 ? -5.250 2.968 15.029 1.00 97.19 101 ALA A O 1
ATOM 798 N N . GLN A 1 102 ? -6.613 4.696 14.587 1.00 97.56 102 GLN A N 1
ATOM 799 C CA . GLN A 1 102 ? -7.592 3.886 13.855 1.00 97.56 102 GLN A CA 1
ATOM 800 C C . GLN A 1 102 ? -7.041 3.369 12.527 1.00 97.56 102 GLN A C 1
ATOM 802 O O . GLN A 1 102 ? -7.281 2.211 12.195 1.00 97.56 102 GLN A O 1
ATOM 807 N N . ALA A 1 103 ? -6.272 4.177 11.790 1.00 98.19 103 ALA A N 1
ATOM 808 C CA . ALA A 1 103 ? -5.627 3.744 10.553 1.00 98.19 103 ALA A CA 1
ATOM 809 C C . ALA A 1 103 ? -4.629 2.609 10.819 1.00 98.19 103 ALA A C 1
ATOM 811 O O . ALA A 1 103 ? -4.592 1.624 10.080 1.00 98.19 103 ALA A O 1
ATOM 812 N N . GLN A 1 104 ? -3.864 2.700 11.914 1.00 98.56 104 GLN A N 1
ATOM 813 C CA . GLN A 1 104 ? -2.962 1.627 12.330 1.00 98.56 104 GLN A CA 1
ATOM 814 C C . GLN A 1 104 ? -3.718 0.342 12.679 1.00 98.56 104 GLN A C 1
ATOM 816 O O . GLN A 1 104 ? -3.302 -0.733 12.243 1.00 98.56 104 GLN A O 1
ATOM 821 N N . GLN A 1 105 ? -4.829 0.446 13.412 1.00 98.50 105 GLN A N 1
ATOM 822 C CA . GLN A 1 105 ? -5.660 -0.708 13.755 1.00 98.50 105 GLN A CA 1
ATOM 823 C C . GLN A 1 105 ? -6.318 -1.329 12.515 1.00 98.50 105 GLN A C 1
ATOM 825 O O . GLN A 1 105 ? -6.305 -2.548 12.349 1.00 98.50 105 GLN A O 1
ATOM 830 N N . LEU A 1 106 ? -6.842 -0.503 11.608 1.00 98.69 106 LEU A N 1
ATOM 831 C CA . LEU A 1 106 ? -7.414 -0.948 10.341 1.00 98.69 106 LEU A CA 1
ATOM 832 C C . LEU A 1 106 ? -6.372 -1.695 9.497 1.00 98.69 106 LEU A C 1
ATOM 834 O O . LEU A 1 106 ? -6.660 -2.773 8.983 1.00 98.69 106 LEU A O 1
ATOM 838 N N . ALA A 1 107 ? -5.149 -1.168 9.391 1.00 98.69 107 ALA A N 1
ATOM 839 C CA . ALA A 1 107 ? -4.065 -1.817 8.659 1.00 98.69 107 ALA A CA 1
ATOM 840 C C . ALA A 1 107 ? -3.691 -3.193 9.238 1.00 98.69 107 ALA A C 1
ATOM 842 O O . ALA A 1 107 ? -3.456 -4.133 8.473 1.00 98.69 107 ALA A O 1
ATOM 843 N N . LEU A 1 108 ? -3.677 -3.338 10.570 1.00 98.62 108 LEU A N 1
ATOM 844 C CA . LEU A 1 108 ? -3.481 -4.637 11.227 1.00 98.62 108 LEU A CA 1
ATOM 845 C C . LEU A 1 108 ? -4.598 -5.619 10.861 1.00 98.62 108 LEU A C 1
ATOM 847 O O . LEU A 1 108 ? -4.308 -6.719 10.392 1.00 98.62 108 LEU A O 1
ATOM 851 N N . LEU A 1 109 ? -5.861 -5.203 10.975 1.00 98.62 109 LEU A N 1
ATOM 852 C CA . LEU A 1 109 ? -7.006 -6.065 10.670 1.00 98.62 109 LEU A CA 1
ATOM 853 C C . LEU A 1 109 ? -7.058 -6.466 9.188 1.00 98.62 109 LEU A C 1
ATOM 855 O O . LEU A 1 109 ? -7.362 -7.617 8.879 1.00 98.62 109 LEU A O 1
ATOM 859 N N . LEU A 1 110 ? -6.721 -5.558 8.264 1.00 98.75 110 LEU A N 1
ATOM 860 C CA . LEU A 1 110 ? -6.587 -5.868 6.834 1.00 98.75 110 LEU A CA 1
ATOM 861 C C . LEU A 1 110 ? -5.514 -6.941 6.603 1.00 98.75 110 LEU A C 1
ATOM 863 O O . LEU A 1 110 ? -5.754 -7.917 5.888 1.00 98.75 110 LEU A O 1
ATOM 867 N N . LYS A 1 111 ? -4.346 -6.795 7.243 1.00 98.62 111 LYS A N 1
ATOM 868 C CA . LYS A 1 111 ? -3.241 -7.760 7.154 1.00 98.62 111 LYS A CA 1
ATOM 869 C C . LYS A 1 111 ? -3.645 -9.137 7.682 1.00 98.62 111 LYS A C 1
ATOM 871 O O . LYS A 1 111 ? -3.378 -10.141 7.007 1.00 98.62 111 LYS A O 1
ATOM 876 N N . GLU A 1 112 ? -4.262 -9.179 8.862 1.00 98.44 112 GLU A N 1
ATOM 877 C CA . GLU A 1 112 ? -4.743 -10.394 9.535 1.00 98.44 112 GLU A CA 1
ATOM 878 C C . GLU A 1 112 ? -5.795 -11.114 8.700 1.00 98.44 112 GLU A C 1
ATOM 880 O O . GLU A 1 112 ? -5.691 -12.316 8.467 1.00 98.44 112 GLU A O 1
ATOM 885 N N . LYS A 1 113 ? -6.748 -10.361 8.148 1.00 98.44 113 LYS A N 1
ATOM 886 C CA . LYS A 1 113 ? -7.774 -10.890 7.249 1.00 98.44 113 LYS A CA 1
ATOM 887 C C . LYS A 1 113 ? -7.247 -11.209 5.858 1.00 98.44 113 LYS A C 1
ATOM 889 O O . LYS A 1 113 ? -8.030 -11.610 5.018 1.00 98.44 113 LYS A O 1
ATOM 894 N N . GLY A 1 114 ? -5.955 -11.043 5.582 1.00 98.25 114 GLY A N 1
ATOM 895 C CA . GLY A 1 114 ? -5.369 -11.416 4.296 1.00 98.25 114 GLY A CA 1
ATOM 896 C C . GLY A 1 114 ? -5.810 -10.541 3.124 1.00 98.25 114 GLY A C 1
ATOM 897 O O . GLY A 1 114 ? -5.706 -10.981 1.983 1.00 98.25 114 GLY A O 1
ATOM 898 N N . VAL A 1 115 ? -6.276 -9.320 3.389 1.00 98.69 115 VAL A N 1
ATOM 899 C CA . VAL A 1 115 ? -6.570 -8.344 2.340 1.00 98.69 115 VAL A CA 1
ATOM 900 C C . VAL A 1 115 ? -5.252 -7.822 1.767 1.00 98.69 115 VAL A C 1
ATOM 902 O O . VAL A 1 115 ? -4.322 -7.500 2.510 1.00 98.69 115 VAL A O 1
ATOM 905 N N . VAL A 1 116 ? -5.165 -7.759 0.439 1.00 98.75 116 VAL A N 1
ATOM 906 C CA . VAL A 1 116 ? -3.977 -7.308 -0.296 1.00 98.75 116 VAL A CA 1
ATOM 907 C C . VAL A 1 116 ? -4.330 -6.093 -1.138 1.00 98.75 116 VAL A C 1
ATOM 909 O O . VAL A 1 116 ? -5.351 -6.093 -1.822 1.00 98.75 116 VAL A O 1
ATOM 912 N N . MET A 1 117 ? -3.462 -5.086 -1.139 1.00 98.62 117 MET A N 1
ATOM 913 C CA . MET A 1 117 ? -3.533 -3.984 -2.093 1.00 98.62 117 MET A CA 1
ATOM 914 C C . MET A 1 117 ? -2.538 -4.226 -3.229 1.00 98.62 117 MET A C 1
ATOM 916 O O . MET A 1 117 ? -1.328 -4.232 -3.012 1.00 98.62 117 MET A O 1
ATOM 920 N N . ALA A 1 118 ? -3.045 -4.410 -4.441 1.00 98.31 118 ALA A N 1
ATOM 921 C CA . ALA A 1 118 ? -2.257 -4.402 -5.665 1.00 98.31 118 ALA A CA 1
ATOM 922 C C . ALA A 1 118 ? -2.147 -2.960 -6.181 1.00 98.31 118 ALA A C 1
ATOM 924 O O . ALA A 1 118 ? -3.157 -2.266 -6.297 1.00 98.31 118 ALA A O 1
ATOM 925 N N . GLY A 1 119 ? -0.943 -2.490 -6.487 1.00 97.38 119 GLY A N 1
ATOM 926 C CA . GLY A 1 119 ? -0.732 -1.142 -7.013 1.00 97.38 119 GLY A CA 1
ATOM 927 C C . GLY A 1 119 ? 0.551 -1.033 -7.817 1.00 97.38 119 GLY A C 1
ATOM 928 O O . GLY A 1 119 ? 1.208 -2.039 -8.086 1.00 97.38 119 GLY A O 1
ATOM 929 N N . THR A 1 120 ? 0.898 0.190 -8.210 1.00 96.75 120 THR A N 1
ATOM 930 C CA . THR A 1 120 ? 2.144 0.458 -8.934 1.00 96.75 120 THR A CA 1
ATOM 931 C C . THR A 1 120 ? 2.897 1.665 -8.395 1.00 96.75 120 THR A C 1
ATOM 933 O O . THR A 1 120 ? 2.296 2.591 -7.844 1.00 96.75 120 THR A O 1
ATOM 936 N N . TYR A 1 121 ? 4.220 1.680 -8.579 1.00 95.62 121 TYR A N 1
ATOM 937 C CA . TYR A 1 121 ? 5.068 2.774 -8.095 1.00 95.62 121 TYR A CA 1
ATOM 938 C C . TYR A 1 121 ? 4.769 4.129 -8.757 1.00 95.62 121 TYR A C 1
ATOM 940 O O . TYR A 1 121 ? 4.921 5.166 -8.119 1.00 95.62 121 TYR A O 1
ATOM 948 N N . TRP A 1 122 ? 4.351 4.116 -10.025 1.00 93.38 122 TRP A N 1
ATOM 949 C CA . TRP A 1 122 ? 4.135 5.310 -10.849 1.00 93.38 122 TRP A CA 1
ATOM 950 C C . TRP A 1 122 ? 2.706 5.848 -10.779 1.00 93.38 122 TRP A C 1
ATOM 952 O O . TRP A 1 122 ? 2.441 6.958 -11.230 1.00 93.38 122 TRP A O 1
ATOM 962 N N . CYS A 1 123 ? 1.757 5.069 -10.253 1.00 94.19 123 CYS A N 1
ATOM 963 C CA . CYS A 1 123 ? 0.362 5.478 -10.245 1.00 94.19 123 CYS A CA 1
ATOM 964 C C . CYS A 1 123 ? 0.092 6.453 -9.084 1.00 94.19 123 CYS A C 1
ATOM 966 O O . CYS A 1 123 ? 0.175 6.043 -7.919 1.00 94.19 123 CYS A O 1
ATOM 968 N N . PRO A 1 124 ? -0.324 7.707 -9.350 1.00 92.56 124 PRO A N 1
ATOM 969 C CA . PRO A 1 124 ? -0.591 8.685 -8.293 1.00 92.56 124 PRO A CA 1
ATOM 970 C C . PRO A 1 124 ? -1.718 8.233 -7.358 1.00 92.56 124 PRO A C 1
ATOM 972 O O . PRO A 1 124 ? -1.667 8.492 -6.158 1.00 92.56 124 PRO A O 1
ATOM 975 N N . HIS A 1 125 ? -2.690 7.478 -7.877 1.00 94.25 125 HIS A N 1
ATOM 976 C CA . HIS A 1 125 ? -3.769 6.901 -7.078 1.00 94.25 125 HIS A CA 1
ATOM 977 C C . HIS A 1 125 ? -3.277 5.850 -6.079 1.00 94.25 125 HIS A C 1
ATOM 979 O O . HIS A 1 125 ? -3.764 5.769 -4.952 1.00 94.25 125 HIS A O 1
ATOM 985 N N . THR A 1 126 ? -2.255 5.075 -6.460 1.00 96.31 126 THR A N 1
ATOM 986 C CA . THR A 1 126 ? -1.613 4.136 -5.535 1.00 96.31 126 THR A CA 1
ATOM 987 C C . THR A 1 126 ? -0.936 4.911 -4.409 1.00 96.31 126 THR A C 1
ATOM 989 O O . THR A 1 126 ? -1.144 4.581 -3.248 1.00 96.31 126 THR A O 1
ATOM 992 N N . SER A 1 127 ? -0.186 5.970 -4.723 1.00 94.94 127 SER A N 1
ATOM 993 C CA . SER A 1 127 ? 0.483 6.805 -3.715 1.00 94.94 127 SER A CA 1
ATOM 994 C C . SER A 1 127 ? -0.505 7.518 -2.785 1.00 94.94 127 SER A C 1
ATOM 996 O O . SER A 1 127 ? -0.323 7.478 -1.570 1.00 94.94 127 SER A O 1
ATOM 998 N N . ARG A 1 128 ? -1.605 8.075 -3.309 1.00 95.31 128 ARG A N 1
ATOM 999 C CA . ARG A 1 128 ? -2.661 8.691 -2.484 1.00 95.31 128 ARG A CA 1
ATOM 1000 C C . ARG A 1 128 ? -3.325 7.702 -1.536 1.00 95.31 128 ARG A C 1
ATOM 1002 O O . ARG A 1 128 ? -3.494 8.016 -0.362 1.00 95.31 128 ARG A O 1
ATOM 1009 N N . GLN A 1 129 ? -3.622 6.484 -1.992 1.00 97.62 129 GLN A N 1
ATOM 1010 C CA . GLN A 1 129 ? -4.159 5.448 -1.108 1.00 97.62 129 GLN A CA 1
ATOM 1011 C C . GLN A 1 129 ? -3.218 5.150 0.071 1.00 97.62 129 GLN A C 1
ATOM 1013 O O . GLN A 1 129 ? -3.695 4.920 1.183 1.00 97.62 129 GLN A O 1
ATOM 1018 N N . LYS A 1 130 ? -1.895 5.172 -0.151 1.00 97.50 130 LYS A N 1
ATOM 1019 C CA . LYS A 1 130 ? -0.894 5.002 0.917 1.00 97.50 130 LYS A CA 1
ATOM 1020 C C . LYS A 1 130 ? -0.917 6.177 1.904 1.00 97.50 130 LYS A C 1
ATOM 1022 O O . LYS A 1 130 ? -0.858 5.947 3.111 1.00 97.50 130 LYS A O 1
ATOM 1027 N N . GLU A 1 131 ? -1.067 7.410 1.414 1.00 96.50 131 GLU A N 1
ATOM 1028 C CA . GLU A 1 131 ? -1.191 8.617 2.253 1.00 96.50 131 GLU A CA 1
ATOM 1029 C C . GLU A 1 131 ? -2.434 8.608 3.148 1.00 96.50 131 GLU A C 1
ATOM 1031 O O . GLU A 1 131 ? -2.354 9.043 4.299 1.00 96.50 131 GLU A O 1
ATOM 1036 N N . LEU A 1 132 ? -3.557 8.045 2.682 1.00 97.19 132 LEU A N 1
ATOM 1037 C CA . LEU A 1 132 ? -4.754 7.893 3.521 1.00 97.19 132 LEU A CA 1
ATOM 1038 C C . LEU A 1 132 ? -4.452 7.085 4.790 1.00 97.19 132 LEU A C 1
ATOM 1040 O O . LEU A 1 132 ? -4.927 7.425 5.870 1.00 97.19 132 LEU A O 1
ATOM 1044 N N . PHE A 1 133 ? -3.622 6.045 4.688 1.00 98.06 133 PHE A N 1
ATOM 1045 C CA . PHE A 1 133 ? -3.210 5.258 5.850 1.00 98.06 133 PHE A CA 1
ATOM 1046 C C . PHE A 1 133 ? -2.168 5.975 6.713 1.00 98.06 133 PHE A C 1
ATOM 1048 O O . PHE A 1 133 ? -2.265 5.927 7.938 1.00 98.06 133 PHE A O 1
ATOM 1055 N N . GLY A 1 134 ? -1.207 6.660 6.093 1.00 97.75 134 GLY A N 1
ATOM 1056 C CA . GLY A 1 134 ? -0.047 7.221 6.783 1.00 97.75 134 GLY A CA 1
ATOM 1057 C C . GLY A 1 134 ? 1.077 6.196 6.991 1.00 97.75 134 GLY A C 1
ATOM 1058 O O . GLY A 1 134 ? 0.913 4.996 6.755 1.00 97.75 134 GLY A O 1
ATOM 1059 N N . LYS A 1 135 ? 2.255 6.679 7.401 1.00 97.88 135 LYS A N 1
ATOM 1060 C CA . LYS A 1 135 ? 3.525 5.924 7.449 1.00 97.88 135 LYS A CA 1
ATOM 1061 C C . LYS A 1 135 ? 3.449 4.613 8.246 1.00 97.88 135 LYS A C 1
ATOM 1063 O O . LYS A 1 135 ? 3.796 3.542 7.748 1.00 97.88 135 LYS A O 1
ATOM 1068 N N . GLU A 1 136 ? 3.020 4.699 9.498 1.00 98.38 136 GLU A N 1
ATOM 1069 C CA . GLU A 1 136 ? 2.985 3.617 10.486 1.00 98.38 136 GLU A CA 1
ATOM 1070 C C . GLU A 1 136 ? 1.915 2.563 10.192 1.00 98.38 136 GLU A C 1
ATOM 1072 O O . GLU A 1 136 ? 2.074 1.400 10.565 1.00 98.38 136 GLU A O 1
ATOM 1077 N N . ALA A 1 137 ? 0.795 2.955 9.590 1.00 98.44 137 ALA A N 1
ATOM 1078 C CA . ALA A 1 137 ? -0.259 2.043 9.174 1.00 98.44 137 ALA A CA 1
ATOM 1079 C C . ALA A 1 137 ? 0.116 1.363 7.856 1.00 98.44 137 ALA A C 1
ATOM 1081 O O . ALA A 1 137 ? 0.034 0.140 7.756 1.00 98.44 137 ALA A O 1
ATOM 1082 N N . TRP A 1 138 ? 0.601 2.131 6.876 1.00 98.38 138 TRP A N 1
ATOM 1083 C CA . TRP A 1 138 ? 0.974 1.609 5.564 1.00 98.38 138 TRP A CA 1
ATOM 1084 C C . TRP A 1 138 ? 2.038 0.508 5.648 1.00 98.38 138 TRP A C 1
ATOM 1086 O O . TRP A 1 138 ? 1.926 -0.508 4.965 1.00 98.38 138 TRP A O 1
ATOM 1096 N N . SER A 1 139 ? 3.017 0.641 6.549 1.00 97.94 139 SER A N 1
ATOM 1097 C CA . SER A 1 139 ? 4.063 -0.373 6.763 1.00 97.94 139 SER A CA 1
ATOM 1098 C C . SER A 1 139 ? 3.536 -1.752 7.191 1.00 97.94 139 SER A C 1
ATOM 1100 O O . SER A 1 139 ? 4.254 -2.749 7.102 1.00 97.94 139 SER A O 1
ATOM 1102 N N . LYS A 1 140 ? 2.282 -1.836 7.651 1.00 98.31 140 LYS A N 1
ATOM 1103 C CA . LYS A 1 140 ? 1.633 -3.082 8.079 1.00 98.31 140 LYS A CA 1
ATOM 1104 C C . LYS A 1 140 ? 0.832 -3.741 6.953 1.00 98.31 140 LYS A C 1
ATOM 1106 O O . LYS A 1 140 ? 0.535 -4.932 7.053 1.00 98.31 140 LYS A O 1
ATOM 1111 N N . ILE A 1 141 ? 0.484 -3.005 5.900 1.00 98.44 141 ILE A N 1
ATOM 1112 C CA . ILE A 1 141 ? -0.407 -3.474 4.834 1.00 98.44 141 ILE A CA 1
ATOM 1113 C C . ILE A 1 141 ? 0.325 -4.438 3.902 1.00 98.44 141 ILE A C 1
ATOM 1115 O O . ILE A 1 141 ? 1.483 -4.238 3.541 1.00 98.44 141 ILE A O 1
ATOM 1119 N N . LYS A 1 142 ? -0.372 -5.498 3.478 1.00 98.44 142 LYS A N 1
ATOM 1120 C CA . LYS A 1 142 ? 0.113 -6.387 2.417 1.00 98.44 142 LYS A CA 1
ATOM 1121 C C . LYS A 1 142 ? -0.040 -5.679 1.074 1.00 98.44 142 LYS A C 1
ATOM 1123 O O . LYS A 1 142 ? -1.149 -5.569 0.552 1.00 98.44 142 LYS A O 1
ATOM 1128 N N . TYR A 1 143 ? 1.074 -5.206 0.533 1.00 98.50 143 TYR A N 1
ATOM 1129 C CA . TYR A 1 143 ? 1.148 -4.555 -0.769 1.00 98.50 143 TYR A CA 1
ATOM 1130 C C . TYR A 1 143 ? 1.821 -5.464 -1.795 1.00 98.50 143 TYR A C 1
ATOM 1132 O O . TYR A 1 143 ? 2.804 -6.132 -1.476 1.00 98.50 143 TYR A O 1
ATOM 1140 N N . VAL A 1 144 ? 1.308 -5.461 -3.024 1.00 98.50 144 VAL A N 1
ATOM 1141 C CA . VAL A 1 144 ? 1.962 -6.084 -4.176 1.00 98.50 144 VAL A CA 1
ATOM 1142 C C . VAL A 1 144 ? 2.216 -5.025 -5.240 1.00 98.50 144 VAL A C 1
ATOM 1144 O O . VAL A 1 144 ? 1.285 -4.371 -5.712 1.00 98.50 144 VAL A O 1
ATOM 1147 N N . GLU A 1 145 ? 3.486 -4.885 -5.615 1.00 97.88 145 GLU A N 1
ATOM 1148 C CA . GLU A 1 145 ? 3.930 -4.030 -6.711 1.00 97.88 145 GLU A CA 1
ATOM 1149 C C . GLU A 1 145 ? 3.724 -4.750 -8.048 1.00 97.88 145 GLU A C 1
ATOM 1151 O O . GLU A 1 145 ? 4.334 -5.787 -8.308 1.00 97.88 145 GLU A O 1
ATOM 1156 N N . CYS A 1 146 ? 2.853 -4.213 -8.896 1.00 97.06 146 CYS A N 1
ATOM 1157 C CA . CYS A 1 146 ? 2.471 -4.843 -10.156 1.00 97.06 146 CYS A CA 1
ATOM 1158 C C . CYS A 1 146 ? 3.291 -4.360 -11.360 1.00 97.06 146 CYS A C 1
ATOM 1160 O O . CYS A 1 146 ? 3.229 -4.994 -12.413 1.00 97.06 146 CYS A O 1
ATOM 1162 N N . ALA A 1 147 ? 4.050 -3.260 -11.253 1.00 95.19 147 ALA A N 1
ATOM 1163 C CA . ALA A 1 147 ? 4.858 -2.770 -12.366 1.00 95.19 147 ALA A CA 1
ATOM 1164 C C . ALA A 1 147 ? 6.197 -3.529 -12.431 1.00 95.19 147 ALA A C 1
ATOM 1166 O O . ALA A 1 147 ? 6.928 -3.514 -11.445 1.00 95.19 147 ALA A O 1
ATOM 1167 N N . PRO A 1 148 ? 6.586 -4.135 -13.572 1.00 94.56 148 PRO A N 1
ATOM 1168 C CA . PRO A 1 148 ? 7.785 -4.981 -13.660 1.00 94.56 148 PRO A CA 1
ATOM 1169 C C . PRO A 1 148 ? 9.100 -4.312 -13.236 1.00 94.56 148 PRO A C 1
ATOM 1171 O O . PRO A 1 148 ? 9.987 -4.984 -12.725 1.00 94.56 148 PRO A O 1
ATOM 1174 N N . LYS A 1 149 ? 9.225 -2.994 -13.437 1.00 94.56 149 LYS A N 1
ATOM 1175 C CA . LYS A 1 149 ? 10.407 -2.210 -13.038 1.00 94.56 149 LYS A CA 1
ATOM 1176 C C . LYS A 1 149 ? 10.340 -1.707 -11.589 1.00 94.56 149 LYS A C 1
ATOM 1178 O O . LYS A 1 149 ? 11.241 -1.001 -11.148 1.00 94.56 149 LYS A O 1
ATOM 1183 N N . GLY A 1 150 ? 9.272 -2.020 -10.859 1.00 95.69 150 GLY A N 1
ATOM 1184 C CA . GLY A 1 150 ? 9.111 -1.651 -9.460 1.00 95.69 150 GLY A CA 1
ATOM 1185 C C . GLY A 1 150 ? 9.988 -2.491 -8.532 1.00 95.69 150 GLY A C 1
ATOM 1186 O O . GLY A 1 150 ? 10.318 -3.644 -8.813 1.00 95.69 150 GLY A O 1
ATOM 1187 N N . TYR A 1 151 ? 10.362 -1.920 -7.393 1.00 95.62 1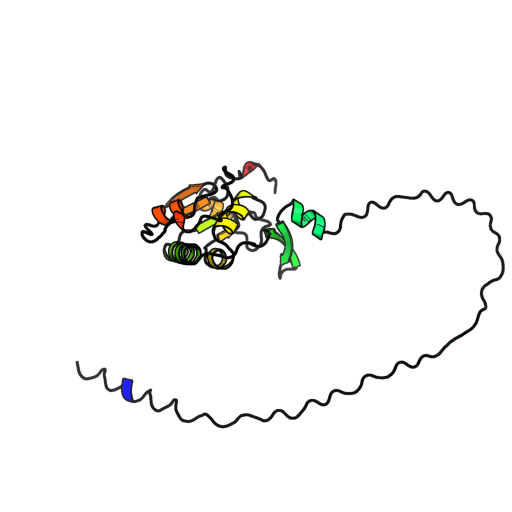51 TYR A N 1
ATOM 1188 C CA . TYR A 1 151 ? 11.081 -2.649 -6.354 1.00 95.62 151 TYR A CA 1
ATOM 1189 C C . TYR A 1 151 ? 10.252 -3.832 -5.831 1.00 95.62 151 TYR A C 1
ATOM 1191 O O . TYR A 1 151 ? 9.096 -3.659 -5.449 1.00 95.62 151 TYR A O 1
ATOM 1199 N N . GLN A 1 152 ? 10.854 -5.029 -5.797 1.00 95.12 152 GLN A N 1
ATOM 1200 C CA . GLN A 1 152 ? 10.195 -6.282 -5.385 1.00 95.12 152 GLN A CA 1
ATOM 1201 C C . GLN A 1 152 ? 8.883 -6.570 -6.144 1.00 95.12 152 GLN A C 1
ATOM 1203 O O . GLN A 1 152 ? 7.929 -7.110 -5.581 1.00 95.12 152 GLN A O 1
ATOM 1208 N N . ALA A 1 153 ? 8.834 -6.206 -7.428 1.00 96.62 153 ALA A N 1
ATOM 1209 C CA . ALA A 1 153 ? 7.660 -6.398 -8.267 1.00 96.62 153 ALA A CA 1
ATOM 1210 C C . ALA A 1 153 ? 7.231 -7.869 -8.393 1.00 96.62 153 ALA A C 1
ATOM 1212 O O . ALA A 1 153 ? 8.051 -8.780 -8.508 1.00 96.62 153 ALA A O 1
ATOM 1213 N N . ASN A 1 154 ? 5.917 -8.085 -8.445 1.00 97.75 154 ASN A N 1
ATOM 1214 C CA . ASN A 1 154 ? 5.286 -9.368 -8.731 1.00 97.75 154 ASN A CA 1
ATOM 1215 C C . ASN A 1 154 ? 4.085 -9.187 -9.685 1.00 97.75 154 ASN A C 1
ATOM 1217 O O . ASN A 1 154 ? 2.929 -9.356 -9.284 1.00 97.75 154 ASN A O 1
ATOM 1221 N N . PRO A 1 155 ? 4.332 -8.865 -10.970 1.00 96.12 155 PRO A N 1
ATOM 1222 C CA . PRO A 1 155 ? 3.271 -8.707 -11.968 1.00 96.12 155 PRO A CA 1
ATOM 1223 C C . PRO A 1 155 ? 2.455 -9.992 -12.172 1.00 96.12 155 PRO A C 1
ATOM 1225 O O . PRO A 1 155 ? 1.262 -9.925 -12.461 1.00 96.12 155 PRO A O 1
ATOM 1228 N N . GLN A 1 156 ? 3.065 -11.166 -11.969 1.00 96.69 156 GLN A N 1
ATOM 1229 C CA . GLN A 1 156 ? 2.390 -12.458 -12.123 1.00 96.69 156 GLN A CA 1
ATOM 1230 C C . GLN A 1 156 ? 1.259 -12.643 -11.109 1.00 96.69 156 GLN A C 1
ATOM 1232 O O . GLN A 1 156 ? 0.191 -13.137 -11.465 1.00 96.69 156 GLN A O 1
ATOM 1237 N N . TYR A 1 157 ? 1.443 -12.180 -9.868 1.00 96.75 157 TYR A N 1
ATOM 1238 C CA . TYR A 1 157 ? 0.358 -12.143 -8.888 1.00 96.75 157 TYR A CA 1
ATOM 1239 C C . TYR A 1 157 ? -0.818 -11.297 -9.390 1.00 96.75 157 TYR A C 1
ATOM 1241 O O . TYR A 1 157 ? -1.969 -11.720 -9.293 1.00 96.75 157 TYR A O 1
ATOM 1249 N N . CYS A 1 158 ? -0.542 -10.121 -9.954 1.00 96.19 158 CYS A N 1
ATOM 1250 C CA . CYS A 1 158 ? -1.579 -9.194 -10.405 1.00 96.19 158 CYS A CA 1
ATOM 1251 C C . CYS A 1 158 ? -2.344 -9.742 -11.622 1.00 96.19 158 CYS A C 1
ATOM 1253 O O . CYS A 1 158 ? -3.573 -9.668 -11.648 1.00 96.19 158 CYS A O 1
ATOM 1255 N N . LEU A 1 159 ? -1.645 -10.393 -12.561 1.00 94.38 159 LEU A N 1
ATOM 1256 C CA . LEU A 1 159 ? -2.254 -11.126 -13.678 1.00 94.38 159 LEU A CA 1
ATOM 1257 C C . LEU A 1 159 ? -3.138 -12.279 -13.182 1.00 94.38 159 LEU A C 1
ATOM 1259 O O . LEU A 1 159 ? -4.308 -12.365 -13.552 1.00 94.38 159 LEU A O 1
ATOM 1263 N N . ALA A 1 160 ? -2.621 -13.123 -12.283 1.00 95.94 160 ALA A N 1
ATOM 1264 C CA . ALA A 1 160 ? -3.365 -14.250 -11.718 1.00 95.94 160 ALA A CA 1
ATOM 1265 C C . ALA A 1 160 ? -4.606 -13.808 -10.923 1.00 95.94 160 ALA A C 1
ATOM 1267 O O . ALA A 1 160 ? -5.609 -14.519 -10.872 1.00 95.94 160 ALA A O 1
ATOM 1268 N N . LYS A 1 161 ? -4.559 -12.624 -10.302 1.00 96.12 161 LYS A N 1
ATOM 1269 C CA . LYS A 1 161 ? -5.692 -12.024 -9.589 1.00 96.12 161 LYS A CA 1
ATOM 1270 C C . LYS A 1 161 ? -6.612 -11.191 -10.480 1.00 96.12 161 LYS A C 1
ATOM 1272 O O . LYS A 1 161 ? -7.589 -10.663 -9.949 1.00 96.12 161 LYS A O 1
ATOM 1277 N N . GLN A 1 162 ? -6.359 -11.125 -11.791 1.00 94.00 162 GLN A N 1
ATOM 1278 C CA . GLN A 1 162 ? -7.135 -10.346 -12.764 1.00 94.00 162 GLN A CA 1
ATOM 1279 C C . GLN A 1 162 ? -7.283 -8.878 -12.337 1.00 94.00 162 GLN A C 1
ATOM 1281 O O . GLN A 1 162 ? -8.385 -8.332 -12.310 1.00 94.00 162 GLN A O 1
ATOM 1286 N N . VAL A 1 163 ? -6.177 -8.263 -11.918 1.00 94.44 163 VAL A N 1
ATOM 1287 C CA . VAL A 1 163 ? -6.129 -6.826 -11.632 1.00 94.44 163 VAL A CA 1
ATOM 1288 C C . VAL A 1 163 ? -6.121 -6.078 -12.962 1.00 94.44 163 VAL A C 1
ATOM 1290 O O . VAL A 1 163 ? -5.216 -6.288 -13.760 1.00 94.44 163 VAL A O 1
ATOM 1293 N N . ASP A 1 164 ? -7.114 -5.224 -13.196 1.00 90.56 164 ASP A N 1
ATOM 1294 C CA . ASP A 1 164 ? -7.298 -4.440 -14.427 1.00 90.56 164 ASP A CA 1
ATOM 1295 C C . ASP A 1 164 ? -6.938 -2.951 -14.261 1.00 90.56 164 ASP A C 1
ATOM 1297 O O . ASP A 1 164 ? -6.618 -2.270 -15.237 1.00 90.56 164 ASP A O 1
ATOM 1301 N N . GLY A 1 165 ? -6.891 -2.463 -13.018 1.00 93.56 165 GLY A N 1
ATOM 1302 C CA . GLY A 1 165 ? -6.430 -1.120 -12.685 1.00 93.56 165 GLY A CA 1
ATOM 1303 C C . GLY A 1 165 ? -5.855 -0.979 -11.274 1.00 93.56 165 GLY A C 1
ATOM 1304 O O . GLY A 1 165 ? -5.919 -1.894 -10.450 1.00 93.56 165 GLY A O 1
ATOM 1305 N N . TYR A 1 166 ? -5.279 0.191 -10.992 1.00 95.50 166 TYR A N 1
ATOM 1306 C CA . TYR A 1 166 ? -4.531 0.461 -9.763 1.00 95.50 166 TYR A CA 1
ATOM 1307 C C . TYR A 1 166 ? -5.010 1.714 -9.013 1.00 95.50 166 TYR A C 1
ATOM 1309 O O . TYR A 1 166 ? -5.281 2.730 -9.655 1.00 95.50 166 TYR A O 1
ATOM 1317 N N . PRO A 1 167 ? -5.026 1.695 -7.667 1.00 97.06 167 PRO A N 1
ATOM 1318 C CA . PRO A 1 167 ? -4.843 0.509 -6.827 1.00 97.06 167 PRO A CA 1
ATOM 1319 C C . PRO A 1 167 ? -6.052 -0.438 -6.935 1.00 97.06 167 PRO A C 1
ATOM 1321 O O . PRO A 1 167 ? -7.117 -0.035 -7.384 1.00 97.06 167 PRO A O 1
ATOM 1324 N N . THR A 1 168 ? -5.900 -1.694 -6.523 1.00 98.00 168 THR A N 1
ATOM 1325 C CA . THR A 1 168 ? -7.010 -2.645 -6.365 1.00 98.00 168 THR A CA 1
ATOM 1326 C C . THR A 1 168 ? -6.866 -3.391 -5.046 1.00 98.00 168 THR A C 1
ATOM 1328 O O . THR A 1 168 ? -5.825 -3.982 -4.761 1.00 98.00 168 THR A O 1
ATOM 1331 N N . TRP A 1 169 ? -7.932 -3.397 -4.252 1.00 98.38 169 TRP A N 1
ATOM 1332 C CA . TRP A 1 169 ? -8.047 -4.172 -3.021 1.00 98.38 169 TRP A CA 1
ATOM 1333 C C . TRP A 1 169 ? -8.603 -5.558 -3.323 1.00 98.38 169 TRP A C 1
ATOM 1335 O O . TRP A 1 169 ? -9.654 -5.680 -3.949 1.00 98.38 169 TRP A O 1
ATOM 1345 N N . ILE A 1 170 ? -7.903 -6.599 -2.883 1.00 98.50 170 ILE A N 1
ATOM 1346 C CA . ILE A 1 170 ? -8.227 -8.004 -3.131 1.00 98.50 170 ILE A CA 1
ATOM 1347 C C . ILE A 1 170 ? -8.489 -8.674 -1.786 1.00 98.50 170 ILE A C 1
ATOM 1349 O O . ILE A 1 170 ? -7.610 -8.722 -0.923 1.00 98.50 170 ILE A O 1
ATOM 1353 N N . PHE A 1 171 ? -9.693 -9.208 -1.624 1.00 98.19 171 PHE A N 1
ATOM 1354 C CA . PHE A 1 171 ? -10.144 -9.883 -0.413 1.00 98.19 171 PHE A CA 1
ATOM 1355 C C . PHE A 1 171 ? -9.972 -11.409 -0.542 1.00 98.19 171 PHE A C 1
ATOM 1357 O O . PHE A 1 171 ? -9.973 -11.937 -1.659 1.00 98.19 171 PHE A O 1
ATOM 1364 N N . PRO A 1 172 ? -9.855 -12.158 0.573 1.00 97.00 172 PRO A N 1
ATOM 1365 C CA . PRO A 1 172 ? -9.646 -13.612 0.537 1.00 97.00 172 PRO A CA 1
ATOM 1366 C C . PRO A 1 172 ? -10.747 -14.397 -0.175 1.00 97.00 172 PRO A C 1
ATOM 1368 O O . PRO A 1 172 ? -10.478 -15.443 -0.755 1.00 97.00 172 PRO A O 1
ATOM 1371 N N . ASN A 1 173 ? -11.977 -13.884 -0.150 1.00 94.81 173 ASN A N 1
ATOM 1372 C CA . ASN A 1 173 ? -13.126 -14.464 -0.847 1.00 94.81 173 ASN A CA 1
ATOM 1373 C C . ASN A 1 173 ? -13.109 -14.206 -2.368 1.00 94.81 173 ASN A C 1
ATOM 1375 O O . ASN A 1 173 ? -14.074 -14.531 -3.049 1.00 94.81 173 ASN A O 1
ATOM 1379 N N . GLY A 1 174 ? -12.052 -13.585 -2.901 1.00 94.19 174 GLY A N 1
ATOM 1380 C CA . GLY A 1 174 ? -11.926 -13.238 -4.314 1.00 94.19 174 GLY A CA 1
ATOM 1381 C C . GLY A 1 174 ? -12.603 -11.924 -4.707 1.00 94.19 174 GLY A C 1
ATOM 1382 O O . GLY A 1 174 ? -12.430 -11.491 -5.846 1.00 94.19 174 GLY A O 1
ATOM 1383 N N . LYS A 1 175 ? -13.320 -11.251 -3.791 1.00 96.56 175 LYS A N 1
ATOM 1384 C CA . LYS A 1 175 ? -13.868 -9.912 -4.046 1.00 96.56 175 LYS A CA 1
ATOM 1385 C C . LYS A 1 175 ? -12.725 -8.945 -4.347 1.00 96.56 175 LYS A C 1
ATOM 1387 O O . LYS A 1 175 ? -11.691 -8.956 -3.677 1.00 96.56 175 LYS A O 1
ATOM 1392 N N . ARG A 1 176 ? -12.930 -8.094 -5.351 1.00 96.44 176 ARG A N 1
ATOM 1393 C CA . ARG A 1 176 ? -11.998 -7.035 -5.741 1.00 96.44 176 ARG A CA 1
ATOM 1394 C C . ARG A 1 176 ? -12.699 -5.691 -5.732 1.00 96.44 176 ARG A C 1
ATOM 1396 O O . ARG A 1 176 ? -13.846 -5.590 -6.159 1.00 96.44 176 ARG A O 1
ATOM 1403 N N . ILE A 1 177 ? -11.997 -4.669 -5.265 1.00 95.62 177 ILE A N 1
ATOM 1404 C CA . ILE A 1 177 ? -12.476 -3.292 -5.252 1.00 95.62 177 ILE A CA 1
ATOM 1405 C C . ILE A 1 177 ? -11.374 -2.411 -5.850 1.00 95.62 177 ILE A C 1
ATOM 1407 O O . ILE A 1 177 ? -10.323 -2.231 -5.240 1.00 95.62 177 ILE A O 1
ATOM 1411 N N . SER A 1 178 ? -11.604 -1.895 -7.059 1.00 94.69 178 SER A N 1
ATOM 1412 C CA . SER A 1 178 ? -10.632 -1.086 -7.816 1.00 94.69 178 SER A CA 1
ATOM 1413 C C . SER A 1 178 ? -10.657 0.393 -7.408 1.00 94.69 178 SER A C 1
ATOM 1415 O O . SER A 1 178 ? -11.680 0.881 -6.930 1.00 94.69 178 SER A O 1
ATOM 1417 N N . GLY A 1 179 ? -9.566 1.118 -7.624 1.00 94.50 179 GLY A N 1
ATOM 1418 C CA . GLY A 1 179 ? -9.417 2.548 -7.352 1.00 94.50 179 GLY A CA 1
ATOM 1419 C C . GLY A 1 179 ? -9.140 2.895 -5.889 1.00 94.50 179 GLY A C 1
ATOM 1420 O O . GLY A 1 179 ? -9.113 2.032 -5.008 1.00 94.50 179 GLY A O 1
ATOM 1421 N N . GLU A 1 180 ? -8.932 4.189 -5.639 1.00 94.69 180 GLU A N 1
ATOM 1422 C CA . GLU A 1 180 ? -8.802 4.732 -4.285 1.00 94.69 180 GLU A CA 1
ATOM 1423 C C . GLU A 1 180 ? -10.084 4.491 -3.477 1.00 94.69 180 GLU A C 1
ATOM 1425 O O . GLU A 1 180 ? -11.199 4.654 -3.980 1.00 94.69 180 GLU A O 1
ATOM 1430 N N . ARG A 1 181 ? -9.935 4.106 -2.208 1.00 96.19 181 ARG A N 1
ATOM 1431 C CA . ARG A 1 181 ? -11.031 3.791 -1.295 1.00 96.19 181 ARG A CA 1
ATOM 1432 C C . ARG A 1 181 ? -10.874 4.509 0.042 1.00 96.19 181 ARG A C 1
ATOM 1434 O O . ARG A 1 181 ? -9.786 4.462 0.630 1.00 96.19 181 ARG A O 1
ATOM 1441 N N . PRO A 1 182 ? -11.962 5.124 0.552 1.00 96.25 182 PRO A N 1
ATOM 1442 C CA . PRO A 1 182 ? -11.971 5.664 1.901 1.00 96.25 182 PRO A CA 1
ATOM 1443 C C . PRO A 1 182 ? -11.649 4.569 2.919 1.00 96.25 182 PRO A C 1
ATOM 1445 O O . PRO A 1 182 ? -12.095 3.427 2.778 1.00 96.25 182 PRO A O 1
ATOM 1448 N N . LEU A 1 183 ? -10.944 4.936 3.990 1.00 97.62 183 LEU A N 1
ATOM 1449 C CA . LEU A 1 183 ? -10.642 4.011 5.085 1.00 97.62 183 LEU A CA 1
ATOM 1450 C C . LEU A 1 183 ? -11.916 3.421 5.712 1.00 97.62 183 LEU A C 1
ATOM 1452 O O . LEU A 1 183 ? -11.937 2.240 6.042 1.00 97.62 183 LEU A O 1
ATOM 1456 N N . ALA A 1 184 ? -12.989 4.217 5.797 1.00 97.00 184 ALA A N 1
ATOM 1457 C CA . ALA A 1 184 ? -14.295 3.780 6.288 1.00 97.00 184 ALA A CA 1
ATOM 1458 C C . ALA A 1 184 ? -14.878 2.618 5.473 1.00 97.00 184 ALA A C 1
ATOM 1460 O O . ALA A 1 184 ? -15.358 1.648 6.048 1.00 97.00 184 ALA A O 1
ATOM 1461 N N . LEU A 1 185 ? -14.766 2.679 4.142 1.00 96.69 185 LEU A N 1
ATOM 1462 C CA . LEU A 1 185 ? -15.236 1.613 3.258 1.00 96.69 185 LEU A CA 1
ATOM 1463 C C . LEU A 1 185 ? -14.416 0.341 3.479 1.00 96.69 185 LEU A C 1
ATOM 1465 O O . LEU A 1 185 ? -14.970 -0.740 3.619 1.00 96.69 185 LEU A O 1
ATOM 1469 N N . LEU A 1 186 ? -13.088 0.456 3.568 1.00 98.12 186 LEU A N 1
ATOM 1470 C CA . LEU A 1 186 ? -12.234 -0.703 3.841 1.00 98.12 186 LEU A CA 1
ATOM 1471 C C . LEU A 1 186 ? -12.527 -1.319 5.216 1.00 98.12 186 LEU A C 1
ATOM 1473 O O . LEU A 1 186 ? -12.486 -2.539 5.351 1.00 98.12 186 LEU A O 1
ATOM 1477 N N . ALA A 1 187 ? -12.834 -0.491 6.217 1.00 98.31 187 ALA A N 1
ATOM 1478 C CA . ALA A 1 187 ? -13.256 -0.934 7.538 1.00 98.31 187 ALA A CA 1
ATOM 1479 C C . ALA A 1 187 ? -14.596 -1.685 7.488 1.00 98.31 187 ALA A C 1
ATOM 1481 O O . ALA A 1 187 ? -14.705 -2.765 8.068 1.00 98.31 187 ALA A O 1
ATOM 1482 N N . GLU A 1 188 ? -15.585 -1.161 6.763 1.00 97.88 188 GLU A N 1
ATOM 1483 C CA . GLU A 1 188 ? -16.884 -1.807 6.553 1.00 97.88 188 GLU A CA 1
ATOM 1484 C C . GLU A 1 188 ? -16.730 -3.176 5.878 1.00 97.88 188 GLU A C 1
ATOM 1486 O O . GLU A 1 188 ? -17.223 -4.178 6.395 1.00 97.88 188 GLU A O 1
ATOM 1491 N N . GLU A 1 189 ? -15.957 -3.241 4.792 1.00 97.81 189 GLU A N 1
ATOM 1492 C CA . GLU A 1 189 ? -15.711 -4.462 4.015 1.00 97.81 189 GLU A CA 1
ATOM 1493 C C . GLU A 1 189 ? -15.104 -5.601 4.842 1.00 97.81 189 GLU A C 1
ATOM 1495 O O . GLU A 1 189 ? -15.337 -6.782 4.573 1.00 97.81 189 GLU A O 1
ATOM 1500 N N . ILE A 1 190 ? -14.331 -5.262 5.875 1.00 97.75 190 ILE A N 1
ATOM 1501 C CA . ILE A 1 190 ? -13.745 -6.247 6.786 1.00 97.75 190 ILE A CA 1
ATOM 1502 C C . ILE A 1 190 ? -14.529 -6.440 8.091 1.00 97.75 190 ILE A C 1
ATOM 1504 O O . ILE A 1 190 ? -14.125 -7.263 8.925 1.00 97.75 190 ILE A O 1
ATOM 1508 N N . GLY A 1 191 ? -15.623 -5.700 8.282 1.00 97.31 191 GLY A N 1
ATOM 1509 C CA . GLY A 1 191 ? -16.462 -5.732 9.477 1.00 97.31 191 GLY A CA 1
ATOM 1510 C C . GLY A 1 191 ? -15.848 -5.053 10.707 1.00 97.31 191 GLY A C 1
ATOM 1511 O O . GLY A 1 191 ? -16.132 -5.459 11.836 1.00 97.31 191 GLY A O 1
ATOM 1512 N N . PHE A 1 192 ? -14.989 -4.045 10.533 1.00 97.31 192 PHE A N 1
ATOM 1513 C CA . PHE A 1 192 ? -14.389 -3.294 11.637 1.00 97.31 192 PHE A CA 1
ATOM 1514 C C . PHE A 1 192 ? -15.362 -2.247 12.207 1.00 97.31 192 PHE A C 1
ATOM 1516 O O . PHE A 1 192 ? -15.319 -1.067 11.874 1.00 97.31 192 PHE A O 1
ATOM 1523 N N . ARG A 1 193 ? -16.216 -2.685 13.141 1.00 94.50 193 ARG A N 1
ATOM 1524 C CA . ARG A 1 193 ? -17.259 -1.857 13.786 1.00 94.50 193 ARG A CA 1
ATOM 1525 C C . ARG A 1 193 ? -16.743 -0.678 14.621 1.00 94.50 193 ARG A C 1
ATOM 1527 O O . ARG A 1 193 ? -17.519 0.209 14.947 1.00 94.50 193 ARG A O 1
ATOM 1534 N N . GLY A 1 194 ? -15.470 -0.693 15.016 1.00 93.31 194 GLY A N 1
ATOM 1535 C CA . GLY A 1 194 ? -14.862 0.355 15.843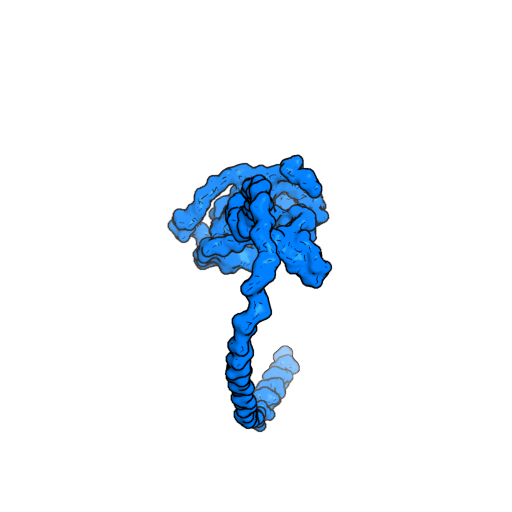 1.00 93.31 194 GLY A CA 1
ATOM 1536 C C . GLY A 1 194 ? -14.311 1.541 15.052 1.00 93.31 194 GLY A C 1
ATOM 1537 O O . GLY A 1 194 ? -13.782 2.464 15.663 1.00 93.31 194 GLY A O 1
ATOM 1538 N N . PHE A 1 195 ? -14.392 1.512 13.720 1.00 97.56 195 PHE A N 1
ATOM 1539 C CA . PHE A 1 195 ? -13.910 2.603 12.885 1.00 97.56 195 PHE A CA 1
ATOM 1540 C C . PHE A 1 195 ? -14.878 3.789 12.924 1.00 97.56 195 PHE A C 1
ATOM 1542 O O . PHE A 1 195 ? -16.060 3.640 12.622 1.00 97.56 195 PHE A O 1
ATOM 1549 N N . ARG A 1 196 ? -14.367 4.972 13.266 1.00 96.81 196 ARG A N 1
ATOM 1550 C CA . ARG A 1 196 ? -15.115 6.232 13.327 1.00 96.81 196 ARG A CA 1
ATOM 1551 C C . ARG A 1 196 ? -14.595 7.194 12.257 1.00 96.81 196 ARG A C 1
ATOM 1553 O O . ARG A 1 196 ? -13.512 7.759 12.452 1.00 96.81 196 ARG A O 1
ATOM 1560 N N . PRO A 1 197 ? -15.322 7.381 11.138 1.00 94.31 197 PRO A N 1
ATOM 1561 C CA . PRO A 1 197 ? -14.914 8.287 10.062 1.00 94.31 197 PRO A CA 1
ATOM 1562 C C . PRO A 1 197 ? -14.710 9.727 10.537 1.00 94.31 197 PRO A C 1
ATOM 1564 O O . PRO A 1 197 ? -13.832 10.423 10.040 1.00 94.31 197 PRO A O 1
ATOM 1567 N N . GLU A 1 198 ? -15.462 10.153 11.552 1.00 93.31 198 GLU A N 1
ATOM 1568 C CA . GLU A 1 198 ? -15.413 11.515 12.090 1.00 93.31 198 GLU A CA 1
ATOM 1569 C C . GLU A 1 198 ? -14.094 11.824 12.805 1.00 93.31 198 GLU A C 1
ATOM 1571 O O . GLU A 1 198 ? -13.840 12.975 13.130 1.00 93.31 198 GLU A O 1
ATOM 1576 N N . LEU A 1 199 ? -13.257 10.825 13.088 1.00 92.94 199 LEU A N 1
ATOM 1577 C CA . LEU A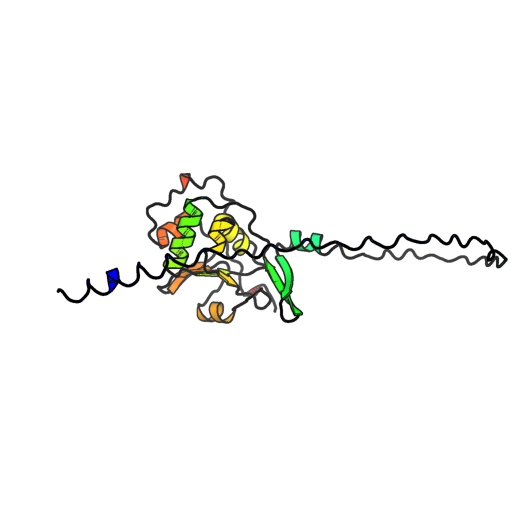 1 199 ? -11.935 11.028 13.686 1.00 92.94 199 LEU A CA 1
ATOM 1578 C C . LEU A 1 199 ? -10.810 11.059 12.633 1.00 92.94 199 LEU A C 1
ATOM 1580 O O . LEU A 1 199 ? -9.651 11.237 12.992 1.00 92.94 199 LEU A O 1
ATOM 1584 N N . GLU A 1 200 ? -11.133 10.904 11.345 1.00 93.06 200 GLU A N 1
ATOM 1585 C CA . GLU A 1 200 ? -10.194 10.986 10.215 1.00 93.06 200 GLU A CA 1
ATOM 1586 C C . GLU A 1 200 ? -10.451 12.242 9.360 1.00 93.06 200 GLU A C 1
ATOM 1588 O O . GLU A 1 200 ? -10.570 12.167 8.138 1.00 93.06 200 GLU A O 1
ATOM 1593 N N . GLN A 1 201 ? -10.585 13.408 9.997 1.00 80.88 201 GLN A N 1
ATOM 1594 C CA . GLN A 1 201 ? -10.975 14.653 9.310 1.00 80.88 201 GLN A CA 1
ATOM 1595 C C . GLN A 1 201 ? -9.854 15.240 8.436 1.00 80.88 201 GLN A C 1
ATOM 1597 O O . GLN A 1 201 ? -10.136 15.884 7.431 1.00 80.88 201 GLN A O 1
ATOM 1602 N N . ASP A 1 202 ? -8.592 14.951 8.764 1.00 86.50 202 ASP A N 1
ATOM 1603 C CA . ASP A 1 202 ? -7.411 15.501 8.082 1.00 86.50 202 ASP A CA 1
ATOM 1604 C C . ASP A 1 202 ? -6.878 14.582 6.965 1.00 86.50 202 ASP A C 1
ATOM 1606 O O . ASP A 1 202 ? -5.668 14.491 6.725 1.00 86.50 202 ASP A O 1
ATOM 1610 N N . LEU A 1 203 ? -7.763 13.825 6.307 1.00 91.81 203 LEU A N 1
ATOM 1611 C CA . LEU A 1 203 ? -7.376 12.980 5.178 1.00 91.81 203 LEU A CA 1
ATOM 1612 C C . LEU A 1 203 ? -7.306 13.791 3.876 1.00 91.81 203 LEU A C 1
ATOM 1614 O O . LEU A 1 203 ? -8.189 14.610 3.613 1.00 91.81 203 LEU A O 1
ATOM 1618 N N . PRO A 1 204 ? -6.295 13.545 3.018 1.00 87.25 204 PRO A N 1
ATOM 1619 C CA . PRO A 1 204 ? -6.270 14.141 1.690 1.00 87.25 204 PRO A CA 1
ATOM 1620 C C . PRO A 1 204 ? -7.518 13.724 0.894 1.00 87.25 204 PRO A C 1
ATOM 1622 O O . PRO A 1 204 ? -8.012 12.603 1.063 1.00 87.25 204 PRO A O 1
ATOM 1625 N N . PRO A 1 205 ? -8.028 14.596 0.007 1.00 86.19 205 PRO A N 1
ATOM 1626 C CA . PRO A 1 205 ? -9.205 14.283 -0.787 1.00 86.19 205 PRO A CA 1
ATOM 1627 C C . PRO A 1 205 ? -8.944 13.073 -1.684 1.00 86.19 205 PRO A C 1
ATOM 1629 O O . PRO A 1 205 ? -7.845 12.896 -2.221 1.00 86.19 205 PRO A O 1
ATOM 1632 N N . LEU A 1 206 ? -9.983 12.260 -1.878 1.00 85.44 206 LEU A N 1
ATOM 1633 C CA . LEU A 1 206 ? -9.927 11.155 -2.826 1.00 85.44 206 LEU A CA 1
ATOM 1634 C C . LEU A 1 206 ? -9.794 11.701 -4.243 1.00 85.44 206 LEU A C 1
ATOM 1636 O O . LEU A 1 206 ? -10.545 12.572 -4.676 1.00 85.44 206 LEU A O 1
ATOM 1640 N N . GLY A 1 207 ? -8.838 11.150 -4.973 1.00 74.75 207 GLY A N 1
ATOM 1641 C CA . GLY A 1 207 ? -8.514 11.545 -6.330 1.00 74.75 207 GLY A CA 1
ATOM 1642 C C . GLY A 1 207 ? -9.302 10.844 -7.425 1.00 74.75 207 GLY A C 1
ATOM 1643 O O . GLY A 1 207 ? -9.032 11.085 -8.600 1.00 74.75 207 GLY A O 1
ATOM 1644 N N . GLY A 1 208 ? -10.230 9.958 -7.068 1.00 69.38 208 GLY A N 1
ATOM 1645 C CA . GLY A 1 208 ? -11.038 9.210 -8.027 1.00 69.38 208 GLY A CA 1
ATOM 1646 C C . GLY A 1 208 ? -10.305 8.025 -8.664 1.00 69.38 208 GLY A C 1
ATOM 1647 O O . GLY A 1 208 ? -9.640 7.270 -7.960 1.00 69.38 208 GLY A O 1
ATOM 1648 N N . ALA A 1 209 ? -10.537 7.849 -9.972 1.00 73.94 209 ALA A N 1
ATOM 1649 C CA . ALA A 1 209 ? -10.409 6.626 -10.779 1.00 73.94 209 ALA A CA 1
ATOM 1650 C C . ALA A 1 209 ? -9.103 5.810 -10.642 1.00 73.94 209 ALA A C 1
ATOM 1652 O O . ALA A 1 209 ? -8.131 6.214 -10.026 1.00 73.94 209 ALA A O 1
ATOM 1653 N N . SER A 1 210 ? -9.079 4.614 -11.227 1.00 82.12 210 SER A N 1
ATOM 1654 C CA . SER A 1 210 ? -7.899 3.750 -11.253 1.00 82.12 210 SER A CA 1
ATOM 1655 C C . SER A 1 210 ? -6.975 4.057 -12.439 1.00 82.12 210 SER A C 1
ATOM 1657 O O . SER A 1 210 ? -7.432 4.370 -13.540 1.00 82.12 210 SER A O 1
ATOM 1659 N N . CYS A 1 211 ? -5.662 3.902 -12.246 1.00 88.81 211 CYS A N 1
ATOM 1660 C CA . CYS A 1 211 ? -4.723 3.825 -13.367 1.00 88.81 211 CYS A CA 1
ATOM 1661 C C . CYS A 1 211 ? -4.953 2.520 -14.134 1.00 88.81 211 CYS A C 1
ATOM 1663 O O . CYS A 1 211 ? -4.974 1.457 -13.518 1.00 88.81 211 CYS A O 1
ATOM 1665 N N . GLN A 1 212 ? -5.069 2.582 -15.459 1.00 84.44 212 GLN A N 1
ATOM 1666 C CA . GLN A 1 212 ? -5.265 1.402 -16.307 1.00 84.44 212 GLN A CA 1
ATOM 1667 C C . GLN A 1 212 ? -3.935 0.749 -16.703 1.00 84.44 212 GLN A C 1
ATOM 1669 O O . GLN A 1 212 ? -2.913 1.423 -16.852 1.00 84.44 212 GLN A O 1
ATOM 1674 N N . LEU A 1 213 ? -3.970 -0.565 -16.937 1.00 70.44 213 LEU A N 1
ATOM 1675 C CA . LEU A 1 213 ? -2.832 -1.358 -17.421 1.00 70.44 213 LEU A CA 1
ATOM 1676 C C . LEU A 1 213 ? -2.303 -0.920 -18.800 1.00 70.44 213 LEU A C 1
ATOM 1678 O O . LEU A 1 213 ? -1.108 -1.028 -19.059 1.00 70.44 213 LEU A O 1
ATOM 1682 N N . SER A 1 214 ? -3.174 -0.435 -19.688 1.00 59.38 214 SER A N 1
ATOM 1683 C CA . SER A 1 214 ? -2.859 -0.179 -21.103 1.00 59.38 214 SER A CA 1
ATOM 1684 C C . SER A 1 214 ? -1.953 1.029 -21.355 1.00 59.38 214 SER A C 1
ATOM 1686 O O . SER A 1 214 ? -1.441 1.186 -22.460 1.00 59.38 214 SER A O 1
ATOM 1688 N N . ASN A 1 215 ? -1.751 1.893 -20.358 1.00 52.25 215 ASN A N 1
ATOM 1689 C CA . ASN A 1 215 ? -1.104 3.191 -20.560 1.00 52.25 215 ASN A CA 1
ATOM 1690 C C . ASN A 1 215 ? 0.416 3.187 -20.371 1.00 52.25 215 ASN A C 1
ATOM 1692 O O . ASN A 1 215 ? 1.017 4.257 -20.391 1.00 52.25 215 ASN A O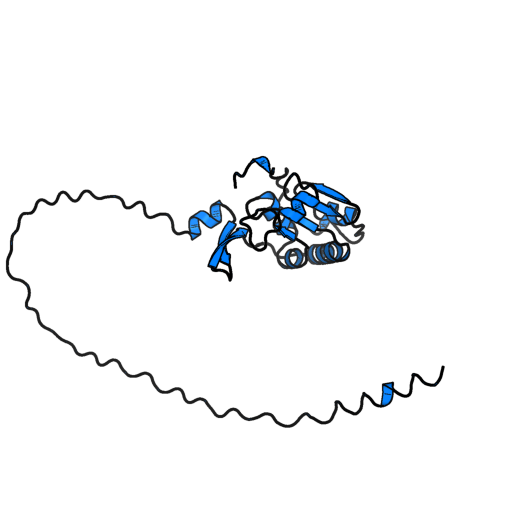 1
ATOM 1696 N N . GLN A 1 216 ? 1.060 2.034 -20.182 1.00 53.75 216 GLN A N 1
ATOM 1697 C CA . GLN A 1 216 ? 2.504 1.974 -19.944 1.00 53.75 216 GLN A CA 1
ATOM 1698 C C . GLN A 1 216 ? 3.118 0.844 -20.778 1.00 53.75 216 GLN A C 1
ATOM 1700 O O . GLN A 1 216 ? 3.129 -0.318 -20.371 1.00 53.75 216 GLN A O 1
ATOM 1705 N N . LYS A 1 217 ? 3.615 1.191 -21.975 1.00 38.09 217 LYS A N 1
ATOM 1706 C CA . LYS A 1 217 ? 4.573 0.346 -22.702 1.00 38.09 217 LYS A CA 1
ATOM 1707 C C . LYS A 1 217 ? 5.744 0.025 -21.762 1.00 38.09 217 LYS A C 1
ATOM 1709 O O . LYS A 1 217 ? 6.237 0.913 -21.070 1.00 38.09 217 LYS A O 1
ATOM 1714 N N . GLN A 1 218 ? 6.106 -1.256 -21.747 1.00 41.97 218 GLN A N 1
ATOM 1715 C CA . GLN A 1 218 ? 7.219 -1.865 -21.013 1.00 41.97 218 GLN A CA 1
ATOM 1716 C C . GLN A 1 218 ? 8.537 -1.095 -21.173 1.00 41.97 218 GLN A C 1
ATOM 1718 O O . GLN A 1 218 ? 8.804 -0.610 -22.293 1.00 41.97 218 GLN A O 1
#

Radius of gyration: 30.68 Å; chains: 1; bounding box: 76×73×71 Å

InterPro domains:
  IPR036249 Thioredoxin-like superfamily [SSF52833] (115-190)